Protein AF-A0A7J8D1C5-F1 (afdb_monomer)

Nearest PDB structures (foldseek):
  3a9e-assembly1_B  TM=9.971E-01  e=3.710E-14  Homo sapiens
  1xdk-assembly1_B  TM=9.618E-01  e=6.614E-14  Mus musculus
  4dm6-assembly2_B  TM=9.843E-01  e=9.556E-14  Homo sapiens
  1dkf-assembly1_B  TM=9.220E-01  e=3.007E-14  Homo sapiens
  5m24-assembly1_A  TM=9.909E-01  e=2.123E-12  Homo sapiens

Mean predicted aligned error: 13.6 Å

Solvent-accessible surface area (backbone atoms only — not comparable to full-atom values): 11670 Å² total; per-residue (Å²): 92,70,48,99,88,64,54,70,39,54,74,69,52,41,24,74,71,64,48,42,84,52,36,62,54,54,54,52,51,53,61,65,46,56,89,65,68,71,50,71,68,57,50,50,40,53,50,48,46,70,69,43,50,42,88,50,82,90,57,94,56,34,70,61,34,40,63,60,26,49,60,47,56,50,49,44,44,53,51,44,38,71,78,32,68,94,48,66,65,49,44,63,57,54,58,52,48,53,58,56,48,52,58,51,49,53,56,45,47,58,43,51,62,55,42,54,75,68,48,94,67,77,71,58,68,69,63,43,57,74,57,53,71,79,71,80,79,81,87,86,82,80,85,91,81,89,83,86,87,89,83,90,82,92,82,86,84,88,83,86,82,87,88,90,85,87,90,86,92,82,89,82,88,84,90,83,86,84,135

Sequence (179 aa):
MTFSDGLTLNRTQMHNAGFGPLTDLVFAFANQLLPLEMDDAETGLLSAICLICGDRQDLEQPDRVDMLQEPLLEALKVYVRKRRPSRPHMFPKMLMKITDLRSISAKGAERVITLKMEIPGSMPPLIQEMLENSEGLDTLSGQPGGGGRDGNGLAPPPRSCSPSLSPSSNRSSPATHSP

pLDDT: mean 80.78, std 23.73, range [31.5, 98.56]

InterPro domains:
  IPR000536 Nuclear hormone receptor, ligand-binding domain [PF00104] (10-116)
  IPR000536 Nuclear hormone receptor, ligand-binding domain [PS51843] (1-134)
  IPR003078 Retinoic acid receptor [PR01292] (28-40)
  IPR003078 Retinoic acid receptor [PR01292] (58-79)
  IPR003078 Retinoic acid receptor [PR01292] (102-117)
  IPR003078 Retinoic acid receptor [PR01292] (125-138)
  IPR035500 Nuclear hormone receptor-like domain superfamily [G3DSA:1.10.565.10] (1-138)
  IPR035500 Nuclear hormone receptor-like domain superfamily [SSF48508] (1-132)

Foldseek 3Di:
DADPVRDDDDLVRCCVVQCPPLSVLVVVLVVLCVVLVDDPLLVVLLVVLLVLALPDPPDPCSVVSVVVNVVSLVVNLVVCCVVCVVCSVSSVSSNVSSVSVVVSVVVVLVSVVVSCVVDDDGDDPVVCVVRVVVPPDDPPPDDDDDDDDDDDDDDDDDDDDDDDDDDDDDDDDDDDDDD

Radius of gyration: 28.97 Å; Cα contacts (8 Å, |Δi|>4): 82; chains: 1; bounding box: 57×66×80 Å

Structure (mmCIF, N/CA/C/O backbone):
data_AF-A0A7J8D1C5-F1
#
_entry.id   AF-A0A7J8D1C5-F1
#
loop_
_atom_site.group_PDB
_atom_site.id
_atom_site.type_symbol
_atom_site.label_atom_id
_atom_site.label_alt_id
_atom_site.label_comp_id
_atom_site.label_asym_id
_atom_site.label_entity_id
_atom_site.label_seq_id
_atom_site.pdbx_PDB_ins_code
_atom_site.Cartn_x
_atom_site.Cartn_y
_atom_site.Cartn_z
_atom_site.occupancy
_atom_site.B_iso_or_equiv
_atom_site.auth_seq_id
_atom_site.auth_comp_id
_atom_site.auth_asym_id
_atom_site.auth_atom_id
_atom_site.pdbx_PDB_model_num
ATOM 1 N N . MET A 1 1 ? 2.254 -12.597 -9.212 1.00 92.44 1 MET A N 1
ATOM 2 C CA . MET A 1 1 ? 1.221 -11.550 -9.103 1.00 92.44 1 MET A CA 1
ATOM 3 C C . MET A 1 1 ? 0.295 -11.719 -10.286 1.00 92.44 1 MET A C 1
ATOM 5 O O . MET A 1 1 ? 0.804 -11.961 -11.374 1.00 92.44 1 MET A O 1
ATOM 9 N N . THR A 1 2 ? -1.013 -11.677 -10.065 1.00 95.69 2 THR A N 1
ATOM 10 C CA . THR A 1 2 ? -2.018 -11.900 -11.113 1.00 95.69 2 THR A CA 1
ATOM 11 C C . THR A 1 2 ? -2.760 -10.593 -11.359 1.00 95.69 2 THR A C 1
ATOM 13 O O . THR A 1 2 ? -3.191 -9.957 -10.399 1.00 95.69 2 THR A O 1
ATOM 16 N N . PHE A 1 3 ? -2.842 -10.175 -12.619 1.00 95.75 3 PHE A N 1
ATOM 17 C CA . PHE A 1 3 ? -3.513 -8.953 -13.059 1.00 95.75 3 PHE A CA 1
ATOM 18 C C . PHE A 1 3 ? -4.988 -9.218 -13.384 1.00 95.75 3 PHE A C 1
ATOM 20 O O . PHE A 1 3 ? -5.429 -10.366 -13.446 1.00 95.75 3 PHE A O 1
ATOM 27 N N . SER A 1 4 ? -5.760 -8.147 -13.579 1.00 94.44 4 SER A N 1
ATOM 28 C CA . SER A 1 4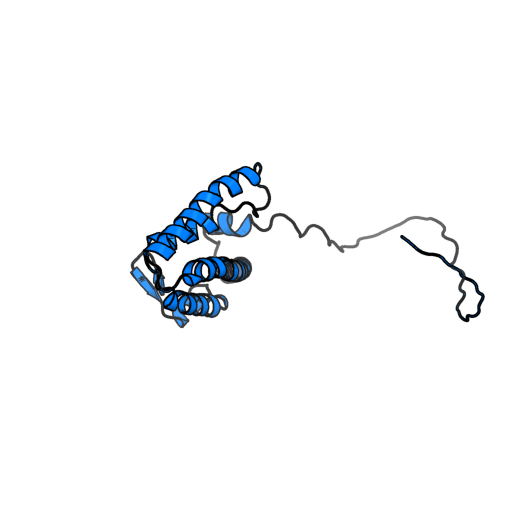 ? -7.215 -8.206 -13.784 1.00 94.44 4 SER A CA 1
ATOM 29 C C . SER A 1 4 ? -7.647 -8.981 -15.035 1.00 94.44 4 SER A C 1
ATOM 31 O O . SER A 1 4 ? -8.776 -9.452 -15.099 1.00 94.44 4 SER A O 1
ATOM 33 N N . ASP A 1 5 ? -6.762 -9.125 -16.020 1.00 95.31 5 ASP A N 1
ATOM 34 C CA . ASP A 1 5 ? -6.959 -9.915 -17.241 1.00 95.31 5 ASP A CA 1
ATOM 35 C C . ASP A 1 5 ? -6.601 -11.406 -17.066 1.00 95.31 5 ASP A C 1
ATOM 37 O O . ASP A 1 5 ? -6.709 -12.193 -18.005 1.00 95.31 5 ASP A O 1
ATOM 41 N N . GLY A 1 6 ? -6.168 -11.808 -15.867 1.00 96.44 6 GLY A N 1
ATOM 42 C CA . GLY A 1 6 ? -5.711 -13.159 -15.554 1.00 96.44 6 GLY A CA 1
ATOM 43 C C . GLY A 1 6 ? -4.228 -13.405 -15.845 1.00 96.44 6 GLY A C 1
ATOM 44 O O . GLY A 1 6 ? -3.716 -14.477 -15.500 1.00 96.44 6 GLY A O 1
ATOM 45 N N . LEU A 1 7 ? -3.499 -12.435 -16.414 1.00 96.88 7 LEU A N 1
ATOM 46 C CA . LEU A 1 7 ? -2.063 -12.564 -16.647 1.00 96.88 7 LEU A CA 1
ATOM 47 C C . LEU A 1 7 ? -1.338 -12.730 -15.311 1.00 96.88 7 LEU A C 1
ATOM 49 O O . LEU A 1 7 ? -1.450 -11.897 -14.414 1.00 96.88 7 LEU A O 1
ATOM 53 N N . THR A 1 8 ? -0.564 -13.805 -15.171 1.00 97.31 8 THR A N 1
ATOM 54 C CA . THR A 1 8 ? 0.228 -14.057 -13.965 1.00 97.31 8 THR A CA 1
ATOM 55 C C . THR A 1 8 ? 1.707 -13.921 -14.268 1.00 97.31 8 THR A C 1
ATOM 57 O O . THR A 1 8 ? 2.258 -14.675 -15.066 1.00 97.31 8 THR A O 1
ATOM 60 N N . LEU A 1 9 ? 2.354 -12.979 -13.585 1.00 97.00 9 LEU A N 1
ATOM 61 C CA . LEU A 1 9 ? 3.785 -12.734 -13.692 1.00 97.00 9 LEU A CA 1
ATOM 62 C C . LEU A 1 9 ? 4.507 -13.207 -12.426 1.00 97.00 9 LEU A C 1
ATOM 64 O O . LEU A 1 9 ? 4.095 -12.919 -11.292 1.00 97.00 9 LEU A O 1
ATOM 68 N N . ASN A 1 10 ? 5.608 -13.929 -12.616 1.00 96.50 10 ASN A N 1
ATOM 69 C CA . ASN A 1 10 ? 6.561 -14.230 -11.553 1.00 96.50 10 ASN A CA 1
ATOM 70 C C . ASN A 1 10 ? 7.392 -12.979 -11.191 1.00 96.50 10 ASN A C 1
ATOM 72 O O . ASN A 1 10 ? 7.259 -11.925 -11.812 1.00 96.50 10 ASN A O 1
ATOM 76 N N . ARG A 1 11 ? 8.253 -13.079 -10.170 1.00 95.94 11 ARG A N 1
ATOM 77 C CA . ARG A 1 11 ? 9.061 -11.939 -9.698 1.00 95.94 11 ARG A CA 1
ATOM 78 C C . ARG A 1 11 ? 9.923 -11.326 -10.811 1.00 95.94 11 ARG A C 1
ATOM 80 O O . ARG A 1 11 ? 9.923 -10.113 -10.976 1.00 95.94 11 ARG A O 1
ATOM 87 N N . THR A 1 12 ? 10.621 -12.148 -11.592 1.00 97.12 12 THR A N 1
ATOM 88 C CA . THR A 1 12 ? 11.490 -11.680 -12.684 1.00 97.12 12 THR A CA 1
ATOM 89 C C . THR A 1 12 ? 10.689 -11.004 -13.796 1.00 97.12 12 THR A C 1
ATOM 91 O O . THR A 1 12 ? 11.088 -9.961 -14.305 1.00 97.12 12 THR A O 1
ATOM 94 N N . GLN A 1 13 ? 9.532 -11.563 -14.149 1.00 97.06 13 GLN A N 1
ATOM 95 C CA . GLN A 1 13 ? 8.638 -10.979 -15.146 1.00 97.06 13 GLN A CA 1
ATOM 96 C C . GLN A 1 13 ? 8.072 -9.635 -14.677 1.00 97.06 13 GLN A C 1
ATOM 98 O O . GLN A 1 13 ? 8.055 -8.697 -15.461 1.00 97.06 13 GLN A O 1
ATOM 103 N N . MET A 1 14 ? 7.682 -9.515 -13.403 1.00 96.75 14 MET A N 1
ATOM 104 C CA . MET A 1 14 ? 7.249 -8.241 -12.815 1.00 96.75 14 MET A CA 1
ATOM 105 C C . MET A 1 14 ? 8.340 -7.171 -12.916 1.00 96.75 14 MET A C 1
ATOM 107 O O . MET A 1 14 ? 8.065 -6.062 -13.369 1.00 96.75 14 MET A O 1
ATOM 111 N N . HIS A 1 15 ? 9.581 -7.521 -12.564 1.00 95.56 15 HIS A N 1
ATOM 112 C CA . HIS A 1 15 ? 10.728 -6.619 -12.676 1.00 95.56 15 HIS A CA 1
ATOM 113 C C . HIS A 1 15 ? 10.902 -6.094 -14.104 1.00 95.56 15 HIS A C 1
ATOM 115 O O . HIS A 1 15 ? 10.980 -4.884 -14.317 1.00 95.56 15 HIS A O 1
ATOM 121 N N . ASN A 1 16 ? 10.891 -7.000 -15.081 1.00 94.00 16 ASN A N 1
ATOM 122 C CA . ASN A 1 16 ? 11.094 -6.665 -16.489 1.00 94.00 16 ASN A CA 1
ATOM 123 C C . ASN A 1 16 ? 9.876 -5.982 -17.134 1.00 94.00 16 ASN A C 1
ATOM 125 O O . ASN A 1 16 ? 10.025 -5.330 -18.160 1.00 94.00 16 ASN A O 1
ATOM 129 N N . ALA A 1 17 ? 8.690 -6.085 -16.529 1.00 92.12 17 ALA A N 1
ATOM 130 C CA . ALA A 1 17 ? 7.466 -5.412 -16.968 1.00 92.12 17 ALA A CA 1
ATOM 131 C C . ALA A 1 17 ? 7.388 -3.933 -16.534 1.00 92.12 17 ALA A C 1
ATOM 133 O O . ALA A 1 17 ? 6.325 -3.324 -16.597 1.00 92.12 17 ALA A O 1
ATOM 134 N N . GLY A 1 18 ? 8.497 -3.354 -16.067 1.00 91.81 18 GLY A N 1
ATOM 135 C CA . GLY A 1 18 ? 8.599 -1.934 -15.735 1.00 91.81 18 GLY A CA 1
ATOM 136 C C . GLY A 1 18 ? 8.601 -1.625 -14.239 1.00 91.81 18 GLY A C 1
ATOM 137 O O . GLY A 1 18 ? 9.002 -0.523 -13.873 1.00 91.81 18 GLY A O 1
ATOM 138 N N . PHE A 1 19 ? 8.275 -2.579 -13.356 1.00 94.00 19 PHE A N 1
ATOM 139 C CA . PHE A 1 19 ? 8.378 -2.353 -11.904 1.00 94.00 19 PHE A CA 1
ATOM 140 C C . PHE A 1 19 ? 9.834 -2.180 -11.453 1.00 94.00 19 PHE A C 1
ATOM 142 O O . PHE A 1 19 ? 10.093 -1.424 -10.518 1.00 94.00 19 PHE A O 1
ATOM 149 N N . GLY A 1 20 ? 10.791 -2.852 -12.106 1.00 94.75 20 GLY A N 1
ATOM 150 C CA . GLY A 1 20 ? 12.215 -2.708 -11.805 1.00 94.75 20 GLY A CA 1
ATOM 151 C C . GLY A 1 20 ? 12.512 -2.891 -10.304 1.00 94.75 20 GLY A C 1
ATOM 152 O O . GLY A 1 20 ? 11.977 -3.829 -9.695 1.00 94.75 20 GLY A O 1
ATOM 153 N N . PRO A 1 21 ? 13.274 -1.980 -9.668 1.00 93.62 21 PRO A N 1
ATOM 154 C CA . PRO A 1 21 ? 13.587 -2.034 -8.234 1.00 93.62 21 PRO A CA 1
ATOM 155 C C . PRO A 1 21 ? 12.366 -2.053 -7.296 1.00 93.62 21 PRO A C 1
ATOM 157 O O . PRO A 1 21 ? 12.459 -2.540 -6.169 1.00 93.62 21 PRO A O 1
ATOM 160 N N . LEU A 1 22 ? 11.202 -1.564 -7.746 1.00 95.94 22 LEU A N 1
ATOM 161 C CA . LEU A 1 22 ? 9.965 -1.561 -6.954 1.00 95.94 22 LEU A CA 1
ATOM 162 C C . LEU A 1 22 ? 9.428 -2.980 -6.709 1.00 95.94 22 LEU A C 1
ATOM 164 O O . LEU A 1 22 ? 8.688 -3.212 -5.753 1.00 95.94 22 LEU A O 1
ATOM 168 N N . THR A 1 23 ? 9.824 -3.941 -7.546 1.00 97.12 23 THR A N 1
ATOM 169 C CA . THR A 1 23 ? 9.372 -5.336 -7.478 1.00 97.12 23 THR A CA 1
ATOM 170 C C . THR A 1 23 ? 9.577 -5.927 -6.091 1.00 97.12 23 THR A C 1
ATOM 172 O O . THR A 1 23 ? 8.650 -6.492 -5.513 1.00 97.12 23 THR A O 1
ATOM 175 N N . ASP A 1 24 ? 10.769 -5.771 -5.517 1.00 95.81 24 ASP A N 1
ATOM 176 C CA . ASP A 1 24 ? 11.074 -6.399 -4.235 1.00 95.81 24 ASP A CA 1
ATOM 177 C C . ASP A 1 24 ? 10.245 -5.810 -3.095 1.00 95.81 24 ASP A C 1
ATOM 179 O O . ASP A 1 24 ? 9.787 -6.555 -2.228 1.00 95.81 24 ASP A O 1
ATOM 183 N N . LEU A 1 25 ? 9.976 -4.505 -3.149 1.00 96.88 25 LEU A N 1
ATOM 184 C CA . LEU A 1 25 ? 9.143 -3.802 -2.179 1.00 96.88 25 LEU A CA 1
ATOM 185 C C . LEU A 1 25 ? 7.684 -4.256 -2.252 1.00 96.88 25 LEU A C 1
ATOM 187 O O . LEU A 1 25 ? 7.092 -4.566 -1.220 1.00 96.88 25 LEU A O 1
ATOM 191 N N . VAL A 1 26 ? 7.122 -4.367 -3.459 1.00 96.56 26 VAL A N 1
ATOM 192 C CA . VAL A 1 26 ? 5.737 -4.825 -3.662 1.00 96.56 26 VAL A CA 1
ATOM 193 C C . VAL A 1 26 ? 5.567 -6.271 -3.198 1.00 96.56 26 VAL A C 1
ATOM 195 O O . VAL A 1 26 ? 4.615 -6.583 -2.485 1.00 96.56 26 VAL A O 1
ATOM 198 N N . PHE A 1 27 ? 6.508 -7.161 -3.529 1.00 96.88 27 PHE A N 1
ATOM 199 C CA . PHE A 1 27 ? 6.457 -8.545 -3.050 1.00 96.88 27 PHE A CA 1
ATOM 200 C C . PHE A 1 27 ? 6.678 -8.648 -1.534 1.00 96.88 27 PHE A C 1
ATOM 202 O O . PHE A 1 27 ? 6.048 -9.481 -0.882 1.00 96.88 27 PHE A O 1
ATOM 209 N N . ALA A 1 28 ? 7.559 -7.831 -0.950 1.00 96.88 28 ALA A N 1
ATOM 210 C CA . ALA A 1 28 ? 7.740 -7.785 0.499 1.00 96.88 28 ALA A CA 1
ATOM 211 C C . ALA A 1 28 ? 6.451 -7.332 1.197 1.00 96.88 28 ALA A C 1
ATOM 213 O O . ALA A 1 28 ? 6.019 -7.973 2.153 1.00 96.88 28 ALA A O 1
ATOM 214 N N . PHE A 1 29 ? 5.796 -6.293 0.680 1.00 97.31 29 PHE A N 1
ATOM 215 C CA . PHE A 1 29 ? 4.512 -5.820 1.186 1.00 97.31 29 PHE A CA 1
ATOM 216 C C . PHE A 1 29 ? 3.416 -6.879 1.060 1.00 97.31 29 PHE A C 1
ATOM 218 O O . PHE A 1 29 ? 2.727 -7.157 2.038 1.00 97.31 29 PHE A O 1
ATOM 225 N N . ALA A 1 30 ? 3.318 -7.557 -0.088 1.00 96.31 30 ALA A N 1
ATOM 226 C CA . ALA A 1 30 ? 2.376 -8.658 -0.277 1.00 96.31 30 ALA A CA 1
ATOM 227 C C . ALA A 1 30 ? 2.562 -9.759 0.785 1.00 96.31 30 ALA A C 1
ATOM 229 O O . ALA A 1 30 ? 1.589 -10.196 1.395 1.00 96.31 30 ALA A O 1
ATOM 230 N N . ASN A 1 31 ? 3.808 -10.143 1.088 1.00 96.75 31 ASN A N 1
ATOM 231 C CA . ASN A 1 31 ? 4.097 -11.110 2.154 1.00 96.75 31 ASN A CA 1
ATOM 232 C C . ASN A 1 31 ? 3.688 -10.609 3.547 1.00 96.75 31 ASN A C 1
ATOM 234 O O . ASN A 1 31 ? 3.291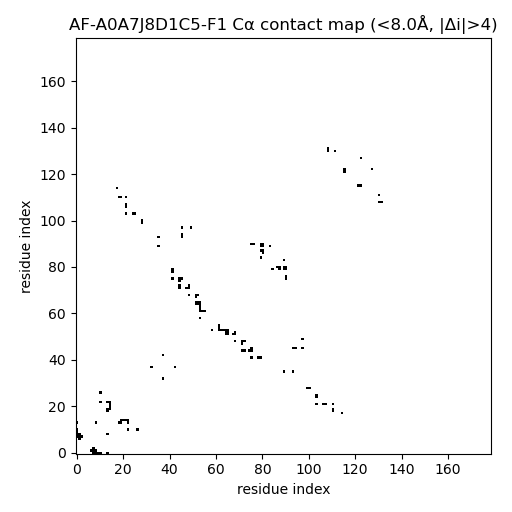 -11.410 4.390 1.00 96.75 31 ASN A O 1
ATOM 238 N N . GLN A 1 32 ? 3.755 -9.301 3.805 1.00 96.81 32 GLN A N 1
ATOM 239 C CA . GLN A 1 32 ? 3.290 -8.717 5.067 1.00 96.81 32 GLN A CA 1
ATOM 240 C C . GLN A 1 32 ? 1.762 -8.673 5.191 1.00 96.81 32 GLN A C 1
ATOM 242 O O . GLN A 1 32 ? 1.257 -8.610 6.315 1.00 96.81 32 GLN A O 1
ATOM 247 N N . LEU A 1 33 ? 1.029 -8.697 4.073 1.00 97.06 33 LEU A N 1
ATOM 248 C CA . LEU A 1 33 ? -0.433 -8.760 4.070 1.00 97.06 33 LEU A CA 1
ATOM 249 C C . LEU A 1 33 ? -0.955 -10.173 4.366 1.00 97.06 33 LEU A C 1
ATOM 251 O O . LEU A 1 33 ? -2.012 -10.297 4.980 1.00 97.06 33 LEU A O 1
ATOM 255 N N . LEU A 1 34 ? -0.215 -11.233 4.012 1.00 96.88 34 LEU A N 1
ATOM 256 C CA . LEU A 1 34 ? -0.666 -12.623 4.206 1.00 96.88 34 LEU A CA 1
ATOM 257 C C . LEU A 1 34 ? -1.109 -12.932 5.652 1.00 96.88 34 LEU A C 1
ATOM 259 O O . LEU A 1 34 ? -2.215 -13.439 5.823 1.00 96.88 34 LEU A O 1
ATOM 263 N N . PRO A 1 35 ? -0.354 -12.570 6.715 1.00 96.50 35 PRO A N 1
ATOM 264 C CA . PRO A 1 35 ? -0.756 -12.851 8.098 1.00 96.50 35 PRO A CA 1
ATOM 265 C C . PRO A 1 35 ? -1.968 -12.041 8.583 1.00 96.50 35 PRO A C 1
ATOM 267 O O . PRO A 1 35 ? -2.456 -12.271 9.699 1.00 96.50 35 PRO A O 1
ATOM 270 N N . LEU A 1 36 ? -2.399 -11.037 7.808 1.00 96.69 36 LEU A N 1
ATOM 271 C CA . LEU A 1 36 ? -3.605 -10.269 8.096 1.00 96.69 36 LEU A CA 1
ATOM 272 C C . LEU A 1 36 ? -4.870 -11.006 7.654 1.00 96.69 36 LEU A C 1
ATOM 274 O O . LEU A 1 36 ? -5.921 -10.746 8.235 1.00 96.69 36 LEU A O 1
ATOM 278 N N . GLU A 1 37 ? -4.762 -11.929 6.689 1.00 96.56 37 GLU A N 1
ATOM 279 C CA . GLU A 1 37 ? -5.876 -12.739 6.170 1.00 96.56 37 GLU A CA 1
ATOM 280 C C . GLU A 1 37 ? -7.101 -11.876 5.819 1.00 96.56 37 GLU A C 1
ATOM 282 O O . GLU A 1 37 ? -8.237 -12.185 6.206 1.00 96.56 37 GLU A O 1
ATOM 287 N N . MET A 1 38 ? -6.847 -10.733 5.172 1.00 97.50 38 MET A N 1
ATOM 288 C CA . MET A 1 38 ? -7.875 -9.747 4.843 1.00 97.50 38 MET A CA 1
ATOM 289 C C . MET A 1 38 ? -8.926 -10.343 3.906 1.00 97.50 38 MET A C 1
ATOM 291 O O . MET A 1 38 ? -8.584 -11.105 3.006 1.00 97.50 38 MET A O 1
ATOM 295 N N . ASP A 1 39 ? -10.197 -10.011 4.138 1.00 97.62 39 ASP A N 1
ATOM 296 C CA . ASP A 1 39 ? -11.256 -10.275 3.156 1.00 97.62 39 ASP A CA 1
ATOM 297 C C . ASP A 1 39 ? -11.490 -9.045 2.267 1.00 97.62 39 ASP A C 1
ATOM 299 O O . ASP A 1 39 ? -10.857 -7.994 2.431 1.00 97.62 39 ASP A O 1
ATOM 303 N N . ASP A 1 40 ? -12.414 -9.179 1.319 1.00 98.12 40 ASP A N 1
ATOM 304 C CA . ASP A 1 40 ? -12.754 -8.115 0.375 1.00 98.12 40 ASP A CA 1
ATOM 305 C C . ASP A 1 40 ? -13.326 -6.878 1.082 1.00 98.12 40 ASP A C 1
ATOM 307 O O . ASP A 1 40 ? -13.048 -5.752 0.674 1.00 98.12 40 ASP A O 1
ATOM 311 N N . ALA A 1 41 ? -14.072 -7.064 2.178 1.00 98.19 41 ALA A N 1
ATOM 312 C CA . ALA A 1 41 ? -14.646 -5.963 2.950 1.00 98.19 41 ALA A CA 1
ATOM 313 C C . ALA A 1 41 ? -13.560 -5.143 3.664 1.00 98.19 41 ALA A C 1
ATOM 315 O O . ALA A 1 41 ? -13.552 -3.915 3.585 1.00 98.19 41 ALA A O 1
ATOM 316 N N . GLU A 1 42 ? -12.610 -5.808 4.325 1.00 98.25 42 GLU A N 1
ATOM 317 C CA . GLU A 1 42 ? -11.467 -5.163 4.979 1.00 98.25 42 GLU A CA 1
ATOM 318 C C . GLU A 1 42 ? -10.564 -4.467 3.961 1.00 98.25 42 GLU A C 1
ATOM 320 O O . GLU A 1 42 ? -10.113 -3.348 4.201 1.00 98.25 42 GLU A O 1
ATOM 325 N N . THR A 1 43 ? -10.334 -5.101 2.810 1.00 98.00 43 THR A N 1
ATOM 326 C CA . THR A 1 43 ? -9.535 -4.529 1.719 1.00 98.00 43 THR A CA 1
ATOM 327 C C . THR A 1 43 ? -10.217 -3.305 1.115 1.00 98.00 43 THR A C 1
ATOM 329 O O . THR A 1 43 ? -9.568 -2.277 0.911 1.00 98.00 43 THR A O 1
ATOM 332 N N . GLY A 1 44 ? -11.530 -3.372 0.885 1.00 98.44 44 GLY A N 1
ATOM 333 C CA . GLY A 1 44 ? -12.326 -2.256 0.381 1.00 98.44 44 GLY A CA 1
ATOM 334 C C . GLY A 1 44 ? -12.352 -1.076 1.350 1.00 98.44 44 GLY A C 1
ATOM 335 O O . GLY A 1 44 ? -12.105 0.055 0.938 1.00 98.44 44 GLY A O 1
ATOM 336 N N . LEU A 1 45 ? -12.562 -1.330 2.645 1.00 98.31 45 LEU A N 1
ATOM 337 C CA . LEU A 1 45 ? -12.530 -0.289 3.677 1.00 98.31 45 LEU A CA 1
ATOM 338 C C . LEU A 1 45 ? -11.147 0.355 3.798 1.00 98.31 45 LEU A C 1
ATOM 340 O O . LEU A 1 45 ? -11.056 1.578 3.845 1.00 98.31 45 LEU A O 1
ATOM 344 N N . LEU A 1 46 ? -10.069 -0.438 3.800 1.00 97.94 46 LEU A N 1
ATOM 345 C CA . LEU A 1 46 ? -8.707 0.100 3.854 1.00 97.94 46 LEU A CA 1
ATOM 346 C C . LEU A 1 46 ? -8.398 0.956 2.616 1.00 97.94 46 LEU A C 1
ATOM 348 O O . LEU A 1 46 ? -7.823 2.034 2.745 1.00 97.94 46 LEU A O 1
ATOM 352 N N . SER A 1 47 ? -8.848 0.521 1.437 1.00 98.06 47 SER A N 1
ATOM 353 C CA . SER A 1 47 ? -8.716 1.281 0.188 1.00 98.06 47 SER A CA 1
ATOM 354 C C . SER A 1 47 ? -9.502 2.596 0.235 1.00 98.06 47 SER A C 1
ATOM 356 O O . SER A 1 47 ? -8.981 3.634 -0.167 1.00 98.06 47 SER A O 1
ATOM 358 N N . ALA A 1 48 ? -10.725 2.580 0.776 1.00 98.25 48 ALA A N 1
ATOM 359 C CA . ALA A 1 48 ? -11.541 3.778 0.954 1.00 98.25 48 ALA A CA 1
ATOM 360 C C . ALA A 1 48 ? -10.897 4.768 1.939 1.00 98.25 48 ALA A C 1
ATOM 362 O O . ALA A 1 48 ? -10.871 5.962 1.664 1.00 98.25 48 ALA A O 1
ATOM 363 N N . ILE A 1 49 ? -10.307 4.281 3.035 1.00 97.69 49 ILE A N 1
ATOM 364 C CA . ILE A 1 49 ? -9.547 5.111 3.984 1.00 97.69 49 ILE A CA 1
ATOM 365 C C . ILE A 1 49 ? -8.319 5.741 3.304 1.00 97.69 49 ILE A C 1
ATOM 367 O O . ILE A 1 49 ? -8.016 6.906 3.537 1.00 97.69 49 ILE A O 1
ATOM 371 N N . CYS A 1 50 ? -7.611 5.012 2.433 1.00 96.25 50 CYS A N 1
ATOM 372 C CA . CYS A 1 50 ? -6.492 5.580 1.669 1.00 96.25 50 CYS A CA 1
ATOM 373 C C . CYS A 1 50 ? -6.927 6.663 0.666 1.00 96.25 50 CYS A C 1
ATOM 375 O O . CYS A 1 50 ? -6.154 7.587 0.393 1.00 96.25 50 CYS A O 1
ATOM 377 N N . LEU A 1 51 ? -8.127 6.524 0.096 1.00 96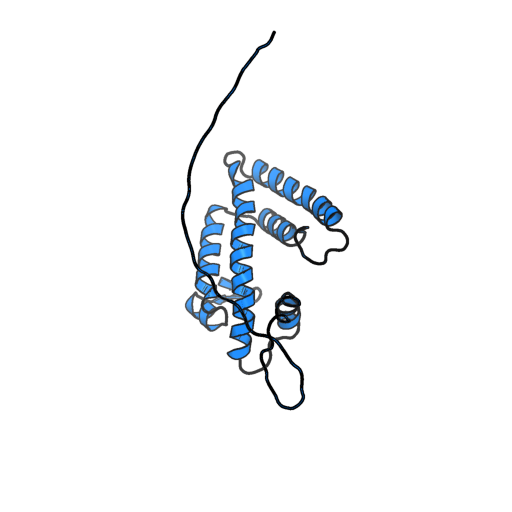.19 51 LEU A N 1
ATOM 378 C CA . LEU A 1 51 ? -8.694 7.465 -0.867 1.00 96.19 51 LEU A CA 1
ATOM 379 C C . LEU A 1 51 ? -9.204 8.740 -0.182 1.00 96.19 51 LEU A C 1
ATOM 381 O O . LEU A 1 51 ? -8.879 9.842 -0.614 1.00 96.19 51 LEU A O 1
ATOM 385 N N . ILE A 1 52 ? -9.985 8.589 0.887 1.00 97.06 52 ILE A N 1
ATOM 386 C CA . ILE A 1 52 ? -10.587 9.690 1.643 1.00 97.06 52 ILE A CA 1
ATOM 387 C C . ILE A 1 52 ? -9.607 10.103 2.735 1.00 97.06 52 ILE A C 1
ATOM 389 O O . ILE A 1 52 ? -9.688 9.580 3.833 1.00 97.06 52 ILE A O 1
ATOM 393 N N . CYS A 1 53 ? -8.659 10.995 2.452 1.00 93.00 53 CYS A N 1
ATOM 394 C CA . CYS A 1 53 ? -7.614 11.401 3.399 1.00 93.00 53 CYS A CA 1
ATOM 395 C C . CYS A 1 53 ? -7.482 12.928 3.443 1.00 93.00 53 CYS A C 1
ATOM 397 O O . CYS A 1 53 ? -7.189 13.525 2.410 1.00 93.00 53 CYS A O 1
ATOM 399 N N . GLY A 1 54 ? -7.695 13.546 4.614 1.00 91.31 54 GLY A N 1
ATOM 400 C CA . GLY A 1 54 ? -7.598 15.001 4.797 1.00 91.31 54 GLY A CA 1
ATOM 401 C C . GLY A 1 54 ? -6.175 15.559 4.726 1.00 91.31 54 GLY A C 1
ATOM 402 O O . GLY A 1 54 ? -6.002 16.752 4.514 1.00 91.31 54 GLY A O 1
ATOM 403 N N . ASP A 1 55 ? -5.152 14.700 4.789 1.00 90.38 55 ASP A N 1
ATOM 404 C CA . ASP A 1 55 ? -3.736 15.095 4.689 1.00 90.38 55 ASP A CA 1
ATOM 405 C C . ASP A 1 55 ? -3.296 15.451 3.249 1.00 90.38 55 ASP A C 1
ATOM 407 O O . ASP A 1 55 ? -2.109 15.672 2.991 1.00 90.38 55 ASP A O 1
ATOM 411 N N . ARG A 1 56 ? -4.209 15.430 2.267 1.00 91.75 56 ARG A N 1
ATOM 412 C CA . ARG A 1 56 ? -3.881 15.762 0.874 1.00 91.75 56 ARG A CA 1
ATOM 413 C C . ARG A 1 56 ? -3.708 17.271 0.719 1.00 91.75 56 ARG A C 1
ATOM 415 O O . ARG A 1 56 ? -4.501 18.056 1.232 1.00 91.75 56 ARG A O 1
ATOM 422 N N . GLN A 1 57 ? -2.673 17.659 -0.021 1.00 89.00 57 GLN A N 1
ATOM 423 C CA . GLN A 1 57 ? -2.467 19.051 -0.410 1.00 89.00 57 GLN A CA 1
ATOM 424 C C . GLN A 1 57 ? -3.620 19.521 -1.308 1.00 89.00 57 GLN A C 1
ATOM 426 O O . GLN A 1 57 ? -4.285 18.707 -1.951 1.00 89.00 57 GLN A O 1
ATOM 431 N N . ASP A 1 58 ? -3.865 20.829 -1.306 1.00 92.75 58 ASP A N 1
ATOM 432 C CA . ASP A 1 58 ? -4.845 21.502 -2.170 1.00 92.75 58 ASP A CA 1
ATOM 433 C C . ASP A 1 58 ? -6.315 21.090 -1.970 1.00 92.75 58 ASP A C 1
ATOM 435 O O . ASP A 1 58 ? -7.178 21.391 -2.797 1.00 92.75 58 ASP A O 1
ATOM 439 N N . LEU A 1 59 ? -6.645 20.450 -0.843 1.00 95.44 59 LEU A N 1
ATOM 440 C CA . LEU A 1 59 ? -8.037 20.245 -0.455 1.00 95.44 59 LEU A CA 1
ATOM 441 C C . LEU A 1 59 ? -8.691 21.577 -0.074 1.00 95.44 59 LEU A C 1
ATOM 443 O O . LEU A 1 59 ? -8.248 22.262 0.843 1.00 95.44 59 LEU A O 1
ATOM 447 N N . GLU A 1 60 ? -9.818 21.898 -0.712 1.00 97.12 60 GLU A N 1
ATOM 448 C CA . GLU A 1 60 ? -10.624 23.072 -0.345 1.00 97.12 60 GLU A CA 1
ATOM 449 C C . GLU A 1 60 ? -11.238 22.944 1.059 1.00 97.12 60 GLU A C 1
ATOM 451 O O . GLU A 1 60 ? -11.447 23.938 1.752 1.00 97.12 60 GLU A O 1
ATOM 456 N N . GLN A 1 61 ? -11.600 21.719 1.456 1.00 96.88 61 GLN A N 1
ATOM 457 C CA . GLN A 1 61 ? -12.374 21.430 2.669 1.00 96.88 61 GLN A CA 1
ATOM 458 C C . GLN A 1 61 ? -11.809 20.195 3.404 1.00 96.88 61 GLN A C 1
ATOM 460 O O . GLN A 1 61 ? -12.509 19.182 3.501 1.00 96.88 61 GLN A O 1
ATOM 465 N N . PRO A 1 62 ? -10.560 20.246 3.914 1.00 95.75 62 PRO A N 1
ATOM 466 C CA . PRO A 1 62 ? -9.896 19.103 4.554 1.00 95.75 62 PRO A CA 1
ATOM 467 C C . PRO A 1 62 ? -10.690 18.552 5.747 1.00 95.75 62 PRO A C 1
ATOM 469 O O . PRO A 1 62 ? -10.921 17.347 5.814 1.00 95.75 62 PRO A O 1
ATOM 472 N N . ASP A 1 63 ? -11.251 19.427 6.589 1.00 96.94 63 ASP A N 1
ATOM 473 C CA . ASP A 1 63 ? -12.063 19.021 7.746 1.00 96.94 63 ASP A CA 1
ATOM 474 C C . ASP A 1 63 ? -13.267 18.152 7.343 1.00 96.94 63 ASP A C 1
ATOM 476 O O . ASP A 1 63 ? -13.615 17.184 8.017 1.00 96.94 63 ASP A O 1
ATOM 480 N N . ARG A 1 64 ? -13.913 18.458 6.207 1.00 97.38 64 ARG A N 1
ATOM 481 C CA . ARG A 1 64 ? -15.044 17.650 5.721 1.00 97.38 64 ARG A CA 1
ATOM 482 C C . ARG A 1 64 ? -14.590 16.292 5.204 1.00 97.38 64 ARG A C 1
ATOM 484 O O . ARG A 1 64 ? -15.350 15.334 5.313 1.00 97.38 64 ARG A O 1
ATOM 491 N N . VAL A 1 65 ? -13.390 16.203 4.632 1.00 98.12 65 VAL A N 1
ATOM 492 C CA . VAL A 1 65 ? -12.804 14.929 4.195 1.00 98.12 65 VAL A CA 1
ATOM 493 C C . VAL A 1 65 ? -12.495 14.053 5.407 1.00 98.12 65 VAL A C 1
ATOM 495 O O . VAL A 1 65 ? -12.824 12.869 5.386 1.00 98.12 65 VAL A O 1
ATOM 498 N N . ASP A 1 66 ? -11.967 14.628 6.487 1.00 96.69 66 ASP A N 1
ATOM 499 C CA . ASP A 1 66 ? -11.727 13.892 7.732 1.00 96.69 66 ASP A CA 1
ATOM 500 C C . ASP A 1 66 ? -13.033 13.396 8.358 1.00 96.69 66 ASP A C 1
ATOM 502 O O . ASP A 1 66 ? -13.160 12.205 8.652 1.00 96.69 66 ASP A O 1
ATOM 506 N N . MET A 1 67 ? -14.060 14.250 8.425 1.00 97.81 67 MET A N 1
ATOM 507 C CA . MET A 1 67 ? -15.402 13.843 8.863 1.00 97.81 67 MET A CA 1
ATOM 508 C C . MET A 1 67 ? -15.995 12.711 8.005 1.00 97.81 67 MET A C 1
ATOM 510 O O . MET A 1 67 ? -16.749 11.880 8.509 1.00 97.81 67 MET A O 1
ATOM 514 N N . LEU A 1 68 ? -15.678 12.659 6.705 1.00 98.00 68 LEU A N 1
ATOM 515 C CA . LEU A 1 68 ? -16.090 11.565 5.817 1.00 98.00 68 LEU A CA 1
ATOM 516 C C . LEU A 1 68 ? -15.274 10.283 6.041 1.00 98.00 68 LEU A C 1
ATOM 518 O O . LEU A 1 68 ? -15.799 9.189 5.823 1.00 98.00 68 LEU A O 1
ATOM 522 N N . GLN A 1 69 ? -14.015 10.388 6.474 1.00 98.25 69 GLN A N 1
ATOM 523 C CA . GLN A 1 69 ? -13.155 9.237 6.757 1.00 98.25 69 GLN A CA 1
ATOM 524 C C . GLN A 1 69 ? -13.504 8.563 8.094 1.00 98.25 69 GLN A C 1
ATOM 526 O O . GLN A 1 69 ? -13.455 7.335 8.191 1.00 98.25 69 GLN A O 1
ATOM 531 N N . GLU A 1 70 ? -13.887 9.332 9.117 1.00 97.94 70 GLU A N 1
ATOM 532 C CA . GLU A 1 70 ? -14.259 8.832 10.452 1.00 97.94 70 GLU A CA 1
ATOM 533 C C . GLU A 1 70 ? -15.201 7.608 10.443 1.00 97.94 70 GLU A C 1
ATOM 535 O O . GLU A 1 70 ? -14.862 6.592 11.065 1.00 97.94 70 GLU A O 1
ATOM 540 N N . PRO A 1 71 ? -16.346 7.614 9.727 1.00 98.38 71 PRO A N 1
ATOM 541 C CA . PRO A 1 71 ? -17.227 6.449 9.688 1.00 98.38 71 PRO A CA 1
ATOM 542 C C . PRO A 1 71 ? -16.585 5.226 9.017 1.00 98.38 71 PRO A C 1
ATOM 544 O O . PRO A 1 71 ? -16.929 4.099 9.374 1.00 98.38 71 PRO A O 1
ATOM 547 N N . LEU A 1 72 ? -15.636 5.405 8.088 1.00 98.50 72 LEU A N 1
ATOM 548 C CA . LEU A 1 72 ? -14.901 4.299 7.456 1.00 98.50 72 LEU A CA 1
ATOM 549 C C . LEU A 1 72 ? -13.927 3.644 8.444 1.00 98.50 72 LEU A C 1
ATOM 551 O O . LEU A 1 72 ? -13.853 2.414 8.520 1.00 98.50 72 LEU A O 1
ATOM 555 N N . LEU A 1 73 ? -13.217 4.456 9.236 1.00 98.31 73 LEU A N 1
ATOM 556 C CA . LEU A 1 73 ? -12.346 3.977 10.313 1.00 98.31 73 LEU A CA 1
ATOM 557 C C . LEU A 1 73 ? -13.146 3.195 11.359 1.00 98.31 73 LEU A C 1
ATOM 559 O O . LEU A 1 73 ? -12.737 2.103 11.768 1.00 98.31 73 LEU A O 1
ATOM 563 N N . GLU A 1 74 ? -14.304 3.721 11.765 1.00 98.44 74 GLU A N 1
ATOM 564 C CA . GLU A 1 74 ? -15.174 3.054 12.732 1.00 98.44 74 GLU A CA 1
ATOM 565 C C . GLU A 1 74 ? -15.747 1.749 12.167 1.00 98.44 74 GLU A C 1
ATOM 567 O O . GLU A 1 74 ? -15.716 0.718 12.846 1.00 98.44 74 GLU A O 1
ATOM 572 N N . ALA A 1 75 ? -16.194 1.757 10.907 1.00 98.56 75 ALA A N 1
ATOM 573 C CA . ALA A 1 75 ? -16.687 0.567 10.223 1.00 98.56 75 ALA A CA 1
ATOM 574 C C . ALA A 1 75 ? -15.623 -0.538 10.180 1.00 98.56 75 ALA A C 1
ATOM 576 O O . ALA A 1 75 ? -15.907 -1.675 10.567 1.00 98.56 75 ALA A O 1
ATOM 577 N N . LEU A 1 76 ? -14.382 -0.208 9.801 1.00 98.44 76 LEU A N 1
ATOM 578 C CA . LEU A 1 76 ? -13.275 -1.167 9.793 1.00 98.44 76 LEU A CA 1
ATOM 579 C C . LEU A 1 76 ? -12.990 -1.701 11.203 1.00 98.44 76 LEU A C 1
ATOM 581 O O . LEU A 1 76 ? -12.846 -2.912 11.387 1.00 98.44 76 LEU A O 1
ATOM 585 N N . LYS A 1 77 ? -12.967 -0.831 12.219 1.00 98.31 77 LYS A N 1
ATOM 586 C CA . LYS A 1 77 ? -12.742 -1.226 13.618 1.00 98.31 77 LYS A CA 1
ATOM 587 C C . LYS A 1 77 ? -13.791 -2.224 14.101 1.00 98.31 77 LYS A C 1
ATOM 589 O O . LYS A 1 77 ? -13.440 -3.255 14.681 1.00 98.31 77 LYS A O 1
ATOM 594 N N . VAL A 1 78 ? -15.071 -1.921 13.885 1.00 98.38 78 VAL A N 1
ATOM 595 C CA . VAL A 1 78 ? -16.193 -2.766 14.313 1.00 98.38 78 VAL A CA 1
ATOM 596 C C . VAL A 1 78 ? -16.188 -4.089 13.550 1.00 98.38 78 VAL A C 1
ATOM 598 O O . VAL A 1 78 ? -16.295 -5.147 14.174 1.00 98.38 78 VAL A O 1
ATOM 601 N N . TYR A 1 79 ? -16.007 -4.048 12.228 1.00 98.25 79 TYR 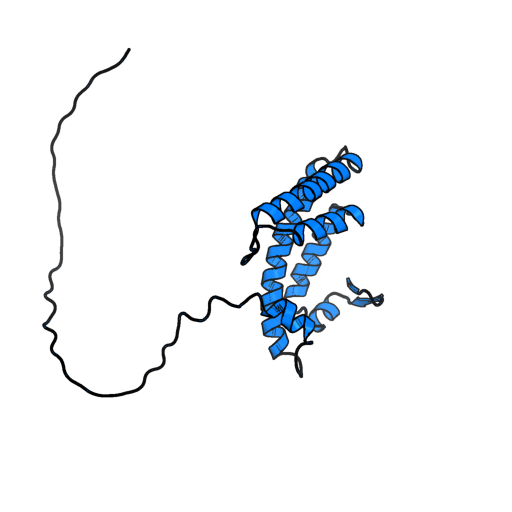A N 1
ATOM 602 C CA . TYR A 1 79 ? -15.989 -5.240 11.381 1.00 98.25 79 TYR A CA 1
ATOM 603 C C . TYR A 1 79 ? -14.872 -6.209 11.787 1.00 98.25 79 TYR A C 1
ATOM 605 O O . TYR A 1 79 ? -15.139 -7.376 12.087 1.00 98.25 79 TYR A O 1
ATOM 613 N N . VAL A 1 80 ? -13.634 -5.713 11.905 1.00 97.81 80 VAL A N 1
ATOM 614 C CA . VAL A 1 80 ? -12.468 -6.527 12.283 1.00 97.81 80 VAL A CA 1
ATOM 615 C C . VAL A 1 80 ? -12.647 -7.137 13.674 1.00 97.81 80 VAL A C 1
ATOM 617 O O . VAL A 1 80 ? -12.361 -8.320 13.865 1.00 97.81 80 VAL A O 1
ATOM 620 N N . ARG A 1 81 ? -13.152 -6.369 14.651 1.00 96.81 81 ARG A N 1
ATOM 621 C CA . ARG A 1 81 ? -13.402 -6.876 16.013 1.00 96.81 81 ARG A CA 1
ATOM 622 C C . ARG A 1 81 ? -14.484 -7.946 16.048 1.00 96.81 81 ARG A C 1
ATOM 624 O O . ARG A 1 81 ? -14.343 -8.911 16.793 1.00 96.81 81 ARG A O 1
ATOM 631 N N . LYS A 1 82 ? -15.536 -7.796 15.242 1.00 97.50 82 LYS A N 1
ATOM 632 C CA . LYS A 1 82 ? -16.610 -8.788 15.137 1.00 97.50 82 LYS A CA 1
ATOM 633 C C . LYS A 1 82 ? -16.121 -10.077 14.477 1.00 97.50 82 LYS A C 1
ATOM 635 O O . LYS A 1 82 ? -16.440 -11.157 14.962 1.00 97.50 82 LYS A O 1
ATOM 640 N N . ARG A 1 83 ? -15.337 -9.974 13.398 1.00 97.06 83 ARG A N 1
ATOM 641 C CA . ARG A 1 83 ? -14.811 -11.131 12.655 1.00 97.06 83 ARG A CA 1
ATOM 642 C C . ARG A 1 83 ? -13.680 -11.844 13.398 1.00 97.06 83 ARG A C 1
ATOM 644 O O . ARG A 1 83 ? -13.558 -13.061 13.298 1.00 97.06 83 ARG A O 1
ATOM 651 N N . ARG A 1 84 ? -12.858 -11.110 14.157 1.00 96.00 84 ARG A N 1
ATOM 652 C CA . ARG A 1 84 ? -11.710 -11.654 14.903 1.00 96.00 84 ARG A CA 1
ATOM 653 C C . ARG A 1 84 ? -11.705 -11.205 16.380 1.00 96.00 84 ARG A C 1
ATOM 655 O O . ARG A 1 84 ? -10.779 -10.496 16.785 1.00 96.00 84 ARG A O 1
ATOM 662 N N . PRO A 1 85 ? -12.666 -11.647 17.223 1.00 96.06 85 PRO A N 1
ATOM 663 C CA . PRO A 1 85 ? -12.759 -11.203 18.622 1.00 96.06 85 PRO A CA 1
ATOM 664 C C . PRO A 1 85 ? -11.510 -11.510 19.460 1.00 96.06 85 PRO A C 1
ATOM 666 O O . PRO A 1 85 ? -11.137 -10.734 20.335 1.00 96.06 85 PRO A O 1
ATOM 669 N N . SER A 1 86 ? -10.819 -12.615 19.162 1.00 97.19 86 SER A N 1
ATOM 670 C CA . SER A 1 86 ? -9.583 -13.032 19.838 1.00 97.19 86 SER A CA 1
ATOM 671 C C . SER A 1 86 ? -8.331 -12.267 19.388 1.00 97.19 86 SER A C 1
ATOM 673 O O . SER A 1 86 ? -7.269 -12.421 19.989 1.00 97.19 86 SER A O 1
ATOM 675 N N . ARG A 1 87 ? -8.417 -11.439 18.336 1.00 95.75 87 ARG A N 1
ATOM 676 C CA . ARG A 1 87 ? -7.280 -10.701 17.759 1.00 95.75 87 ARG A CA 1
ATOM 677 C C . ARG A 1 87 ? -7.588 -9.197 17.642 1.00 95.75 87 ARG A C 1
ATOM 679 O O . ARG A 1 87 ? -7.552 -8.648 16.540 1.00 95.75 87 ARG A O 1
ATOM 686 N N . PRO A 1 88 ? -7.830 -8.482 18.758 1.00 92.62 88 PRO A N 1
ATOM 687 C CA . PRO A 1 88 ? -8.226 -7.067 18.734 1.00 92.62 88 PRO A CA 1
ATOM 688 C C . PRO A 1 88 ? -7.162 -6.133 18.133 1.00 92.62 88 PRO A C 1
ATOM 690 O O . PRO A 1 88 ? -7.490 -5.054 17.646 1.00 92.62 88 PRO A O 1
ATOM 693 N N . HIS A 1 89 ? -5.895 -6.557 18.125 1.00 96.44 89 HIS A N 1
ATOM 694 C CA . HIS A 1 89 ? -4.772 -5.823 17.538 1.00 96.44 89 HIS A CA 1
ATOM 695 C C . HIS A 1 89 ? -4.770 -5.818 15.997 1.00 96.44 89 HIS A C 1
ATOM 697 O O . HIS A 1 89 ? -3.932 -5.154 15.393 1.00 96.44 89 HIS A O 1
ATOM 703 N N . MET A 1 90 ? -5.681 -6.542 15.339 1.00 97.50 90 MET A N 1
ATOM 704 C CA . MET A 1 90 ? -5.728 -6.609 13.874 1.00 97.50 90 MET A CA 1
ATOM 705 C C . MET A 1 90 ? -6.138 -5.285 13.235 1.00 97.50 90 MET A C 1
ATOM 707 O O . MET A 1 90 ? -5.546 -4.911 12.231 1.00 97.50 90 MET A O 1
ATOM 711 N N . PHE A 1 91 ? -7.072 -4.548 13.844 1.00 97.62 91 PHE A N 1
ATOM 712 C CA . PHE A 1 91 ? -7.477 -3.227 13.358 1.00 97.62 91 PHE A CA 1
ATOM 713 C C . PHE A 1 91 ? -6.290 -2.251 13.256 1.00 97.62 91 PHE A C 1
ATOM 715 O O . PHE A 1 91 ? -5.995 -1.801 12.148 1.00 97.62 91 PHE A O 1
ATOM 722 N N . PRO A 1 92 ? -5.544 -1.961 14.344 1.00 97.31 92 PRO A N 1
ATOM 723 C CA . PRO A 1 92 ? -4.401 -1.060 14.235 1.00 97.31 92 PRO A CA 1
ATOM 724 C C . PRO A 1 92 ? -3.306 -1.635 13.327 1.00 97.31 92 PRO A C 1
ATOM 726 O O . PRO A 1 92 ? -2.683 -0.888 12.582 1.00 97.31 92 PRO A O 1
ATOM 729 N N . LYS A 1 93 ? -3.099 -2.960 13.310 1.00 97.44 93 LYS A N 1
ATOM 730 C CA . LYS A 1 93 ? -2.106 -3.592 12.428 1.00 97.44 93 LYS A CA 1
ATOM 731 C C . LYS A 1 93 ? -2.430 -3.408 10.938 1.00 97.44 93 LYS A C 1
ATOM 733 O O . LYS A 1 93 ? -1.504 -3.220 10.153 1.00 97.44 93 LYS A O 1
ATOM 738 N N . MET A 1 94 ? -3.709 -3.444 10.558 1.00 97.69 94 MET A N 1
ATOM 739 C CA . MET A 1 94 ? -4.170 -3.140 9.198 1.00 97.69 94 MET A CA 1
ATOM 740 C C . MET A 1 94 ? -3.962 -1.666 8.857 1.00 97.69 94 MET A C 1
ATOM 742 O O . MET A 1 94 ? -3.398 -1.371 7.810 1.00 97.69 94 MET A O 1
ATOM 746 N N . LEU A 1 95 ? -4.319 -0.748 9.762 1.00 96.94 95 LEU A N 1
ATOM 747 C CA . LEU A 1 95 ? -4.086 0.684 9.548 1.00 96.94 95 LEU A CA 1
ATOM 748 C C . LEU A 1 95 ? -2.604 1.014 9.343 1.00 96.94 95 LEU A C 1
ATOM 750 O O . LEU A 1 95 ? -2.274 1.818 8.480 1.00 96.94 95 LEU A O 1
ATOM 754 N N . MET A 1 96 ? -1.691 0.354 10.062 1.00 96.94 96 MET A N 1
ATOM 755 C CA . MET A 1 96 ? -0.249 0.566 9.872 1.00 96.94 96 MET A CA 1
ATOM 756 C C . MET A 1 96 ? 0.247 0.185 8.472 1.00 96.94 96 MET A C 1
ATOM 758 O O . MET A 1 96 ? 1.239 0.749 8.016 1.00 96.94 96 MET A O 1
ATOM 762 N N . LYS A 1 97 ? -0.452 -0.703 7.749 1.00 97.12 97 LYS A N 1
ATOM 763 C CA . LYS A 1 97 ? -0.099 -1.013 6.354 1.00 97.12 97 LYS A CA 1
ATOM 764 C C . LYS A 1 97 ? -0.287 0.180 5.421 1.00 97.12 97 LYS A C 1
ATOM 766 O O . LYS A 1 97 ? 0.369 0.223 4.387 1.00 97.12 97 LYS A O 1
ATOM 771 N N . ILE A 1 98 ? -1.120 1.159 5.786 1.00 95.81 98 ILE A N 1
ATOM 772 C CA . ILE A 1 98 ? -1.262 2.408 5.028 1.00 95.81 98 ILE A CA 1
ATOM 773 C C . ILE A 1 98 ? 0.070 3.161 5.006 1.00 95.81 98 ILE A C 1
ATOM 775 O O . ILE A 1 98 ? 0.475 3.649 3.956 1.00 95.81 98 ILE A O 1
ATOM 779 N N . THR A 1 99 ? 0.782 3.225 6.133 1.00 93.50 99 THR A N 1
ATOM 780 C CA . THR A 1 99 ? 2.084 3.902 6.212 1.00 93.50 99 THR A CA 1
ATOM 781 C C . THR A 1 99 ? 3.117 3.226 5.316 1.00 93.50 99 THR A C 1
ATOM 783 O O . THR A 1 99 ? 3.785 3.904 4.538 1.00 93.50 99 THR A O 1
ATOM 786 N N . ASP A 1 100 ? 3.195 1.894 5.355 1.00 94.44 100 ASP A N 1
ATOM 787 C CA . ASP A 1 100 ? 4.083 1.137 4.464 1.00 94.44 100 ASP A CA 1
ATOM 788 C C . ASP A 1 100 ? 3.730 1.384 2.989 1.00 94.44 100 ASP A C 1
ATOM 790 O O . ASP A 1 100 ? 4.612 1.589 2.153 1.00 94.44 100 ASP A O 1
ATOM 794 N N . LEU A 1 101 ? 2.431 1.419 2.671 1.00 95.44 101 LEU A N 1
ATOM 795 C CA . LEU A 1 101 ? 1.940 1.671 1.322 1.00 95.44 101 LEU A CA 1
ATOM 796 C C . LEU A 1 101 ? 2.307 3.079 0.832 1.00 95.44 101 LEU A C 1
ATOM 798 O O . LEU A 1 101 ? 2.719 3.210 -0.317 1.00 95.44 101 LEU A O 1
ATOM 802 N N . ARG A 1 102 ? 2.250 4.105 1.696 1.00 94.44 102 ARG A N 1
ATOM 803 C CA . ARG A 1 102 ? 2.717 5.470 1.376 1.00 94.44 102 ARG A CA 1
ATOM 804 C C . ARG A 1 102 ? 4.209 5.495 1.030 1.00 94.44 102 ARG A C 1
ATOM 806 O O . ARG A 1 102 ? 4.619 6.161 0.082 1.00 94.44 102 ARG A O 1
ATOM 813 N N . SER A 1 103 ? 5.035 4.750 1.768 1.00 94.06 103 SER A N 1
ATOM 814 C CA . SER A 1 103 ? 6.470 4.648 1.469 1.00 94.06 103 SER A CA 1
ATOM 815 C C . SER A 1 103 ? 6.737 3.955 0.130 1.00 94.06 103 SER A C 1
ATOM 817 O O . SER A 1 103 ? 7.643 4.349 -0.603 1.00 94.06 103 SER A O 1
ATOM 819 N N . ILE A 1 104 ? 5.946 2.935 -0.213 1.00 96.25 104 ILE A N 1
ATOM 820 C CA . ILE A 1 104 ? 6.045 2.249 -1.507 1.00 96.25 104 ILE A CA 1
ATOM 821 C C . ILE A 1 104 ? 5.556 3.159 -2.637 1.00 96.25 104 ILE A C 1
ATOM 823 O O . ILE A 1 104 ? 6.203 3.208 -3.680 1.00 96.25 104 ILE A O 1
ATOM 827 N N . SER A 1 105 ? 4.463 3.905 -2.443 1.00 93.88 105 SER A N 1
ATOM 828 C CA . SER A 1 105 ? 3.921 4.799 -3.471 1.00 93.88 10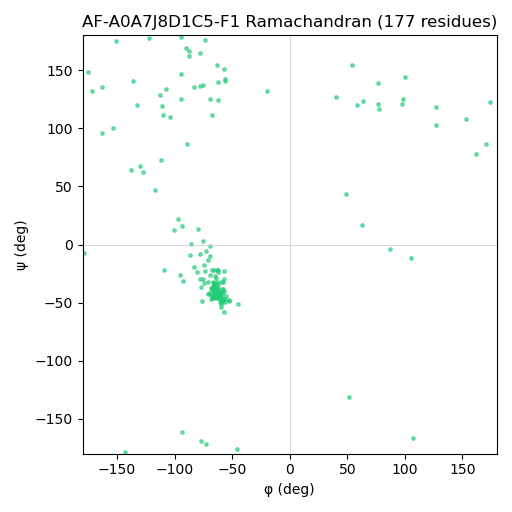5 SER A CA 1
ATOM 829 C C . SER A 1 105 ? 4.871 5.942 -3.818 1.00 93.88 105 SER A C 1
ATOM 831 O O . SER A 1 105 ? 4.982 6.272 -4.992 1.00 93.88 105 SER A O 1
ATOM 833 N N . ALA A 1 106 ? 5.607 6.488 -2.842 1.00 92.50 106 ALA A N 1
ATOM 834 C CA . ALA A 1 106 ? 6.632 7.506 -3.097 1.00 92.50 106 ALA A CA 1
ATOM 835 C C . ALA A 1 106 ? 7.733 6.979 -4.038 1.00 92.50 106 ALA A C 1
ATOM 837 O O . ALA A 1 106 ? 8.018 7.572 -5.072 1.00 92.50 106 ALA A O 1
ATOM 838 N N . LYS A 1 107 ? 8.259 5.780 -3.756 1.00 94.25 107 LYS A N 1
ATOM 839 C CA . LYS A 1 107 ? 9.209 5.097 -4.654 1.00 94.25 107 LYS A CA 1
ATOM 840 C C . LYS A 1 107 ? 8.587 4.724 -6.001 1.00 94.25 107 LYS A C 1
ATOM 842 O O . LYS A 1 107 ? 9.283 4.630 -7.008 1.00 94.25 107 LYS A O 1
ATOM 847 N N . GLY A 1 108 ? 7.278 4.483 -6.019 1.00 93.56 108 GLY A N 1
ATOM 848 C CA . GLY A 1 108 ? 6.502 4.278 -7.236 1.00 93.56 108 GLY A CA 1
ATOM 849 C C . GLY A 1 108 ? 6.508 5.509 -8.139 1.00 93.56 108 GLY A C 1
ATOM 850 O O . GLY A 1 108 ? 6.763 5.360 -9.329 1.00 93.56 108 GLY A O 1
ATOM 851 N N . ALA A 1 109 ? 6.306 6.705 -7.582 1.00 90.44 109 ALA A N 1
ATOM 852 C CA . ALA A 1 109 ? 6.368 7.963 -8.329 1.00 90.44 109 ALA A CA 1
ATOM 853 C C . ALA A 1 109 ? 7.757 8.177 -8.961 1.00 90.44 109 ALA A C 1
ATOM 855 O O . ALA A 1 109 ? 7.860 8.368 -10.172 1.00 90.44 109 ALA A O 1
ATOM 856 N N . GLU A 1 110 ? 8.836 7.981 -8.193 1.00 91.06 110 GLU A N 1
ATOM 857 C CA . GLU A 1 110 ? 10.213 8.013 -8.719 1.00 91.06 110 GLU A CA 1
ATOM 858 C C . GLU A 1 110 ? 10.423 6.988 -9.852 1.00 91.06 110 GLU A C 1
ATOM 860 O O . GLU A 1 110 ? 11.075 7.258 -10.871 1.00 91.06 110 GLU A O 1
ATOM 865 N N . ARG A 1 111 ? 9.841 5.786 -9.712 1.00 92.19 111 ARG A N 1
ATOM 866 C CA . ARG A 1 111 ? 9.941 4.745 -10.739 1.00 92.19 111 ARG A CA 1
ATOM 867 C C . ARG A 1 111 ? 9.242 5.151 -12.033 1.00 92.19 111 ARG A C 1
ATOM 869 O O . ARG A 1 111 ? 9.756 4.822 -13.096 1.00 92.19 111 ARG A O 1
ATOM 876 N N . VAL A 1 112 ? 8.121 5.865 -11.977 1.00 90.3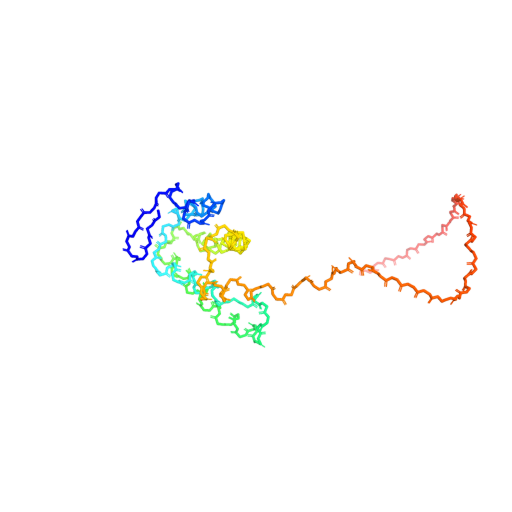8 112 VAL A N 1
ATOM 877 C CA . VAL A 1 112 ? 7.406 6.335 -13.178 1.00 90.38 112 VAL A CA 1
ATOM 878 C C . VAL A 1 112 ? 8.296 7.258 -14.005 1.00 90.38 112 VAL A C 1
ATOM 880 O O . VAL A 1 112 ? 8.393 7.077 -15.219 1.00 90.38 112 VAL A O 1
ATOM 883 N N . ILE A 1 113 ? 9.011 8.178 -13.353 1.00 87.31 113 ILE A N 1
ATOM 884 C CA . ILE A 1 113 ? 9.932 9.116 -14.011 1.00 87.31 113 ILE A CA 1
ATOM 885 C C . ILE A 1 113 ? 11.048 8.357 -14.736 1.00 87.31 113 ILE A C 1
ATOM 887 O O . ILE A 1 113 ? 11.302 8.597 -15.916 1.00 87.31 113 ILE A O 1
ATOM 891 N N . THR A 1 114 ? 11.692 7.406 -14.053 1.00 88.94 114 THR A N 1
ATOM 892 C CA . THR A 1 114 ? 12.769 6.605 -14.663 1.00 88.94 114 THR A CA 1
ATOM 893 C C . THR A 1 114 ? 12.248 5.688 -15.768 1.00 88.94 114 THR A C 1
ATOM 895 O O . THR A 1 114 ? 12.859 5.595 -16.829 1.00 88.94 114 THR A O 1
ATOM 898 N N . LEU A 1 115 ? 11.074 5.079 -15.582 1.00 88.75 115 LEU A N 1
ATOM 899 C CA . LEU A 1 115 ? 10.452 4.205 -16.573 1.00 88.75 115 LEU A CA 1
ATOM 900 C C . LEU A 1 115 ? 10.120 4.955 -17.869 1.00 88.75 115 LEU A C 1
ATOM 902 O O . LEU A 1 115 ? 10.327 4.404 -18.946 1.00 88.75 115 LEU A O 1
ATOM 906 N N . LYS A 1 116 ? 9.680 6.220 -17.792 1.00 85.94 116 LYS A N 1
ATOM 907 C CA . LYS A 1 116 ? 9.460 7.070 -18.977 1.00 85.94 116 LYS A CA 1
ATOM 908 C C . LYS A 1 116 ? 10.704 7.237 -19.845 1.00 85.94 116 LYS A C 1
ATOM 910 O O . LYS A 1 116 ? 10.564 7.435 -21.045 1.00 85.94 116 LYS A O 1
ATOM 915 N N . MET A 1 117 ? 11.897 7.179 -19.254 1.00 85.31 117 MET A N 1
ATOM 916 C CA . MET A 1 117 ? 13.161 7.272 -19.990 1.00 85.31 117 MET A CA 1
ATOM 917 C C . MET A 1 117 ? 13.599 5.926 -20.587 1.00 85.31 117 MET A C 1
ATOM 919 O O . MET A 1 117 ? 14.418 5.905 -21.502 1.00 85.31 117 MET A O 1
ATOM 923 N N . GLU A 1 118 ? 13.073 4.811 -20.075 1.00 87.69 118 GLU A N 1
ATOM 924 C CA . GLU A 1 118 ? 13.430 3.452 -20.497 1.00 87.69 118 GLU A CA 1
ATOM 925 C C . GLU A 1 118 ? 12.506 2.900 -21.593 1.00 87.69 118 GLU A C 1
ATOM 927 O O . GLU A 1 118 ? 12.944 2.093 -22.417 1.00 87.69 118 GLU A O 1
ATOM 932 N N . ILE A 1 119 ? 11.227 3.294 -21.608 1.00 85.62 119 ILE A N 1
ATOM 933 C CA . ILE A 1 119 ? 10.258 2.765 -22.574 1.00 85.62 119 ILE A CA 1
ATOM 934 C C . ILE A 1 119 ? 10.423 3.408 -23.962 1.00 85.62 119 ILE A C 1
ATOM 936 O O . ILE A 1 119 ? 10.537 4.629 -24.078 1.00 85.62 119 ILE A O 1
ATOM 940 N N . PRO A 1 120 ? 10.372 2.621 -25.053 1.00 73.75 120 PRO A N 1
ATOM 941 C CA . PRO A 1 120 ? 10.226 3.171 -26.393 1.00 73.75 120 PRO A CA 1
ATOM 942 C C . PRO A 1 120 ? 8.833 3.794 -26.548 1.00 73.75 120 PRO A C 1
ATOM 944 O O . PRO A 1 120 ? 7.828 3.085 -26.576 1.00 73.75 120 PRO A O 1
ATOM 947 N N . GLY A 1 121 ? 8.769 5.118 -26.665 1.00 83.31 121 GLY A N 1
ATOM 948 C CA . GLY A 1 121 ? 7.521 5.858 -26.867 1.00 83.31 121 GLY A CA 1
ATOM 949 C C . GLY A 1 121 ? 7.058 6.624 -25.629 1.00 83.31 121 GLY A C 1
ATOM 950 O O . GLY A 1 121 ? 7.819 6.858 -24.697 1.00 83.31 121 GLY A O 1
ATOM 951 N N . SER A 1 122 ? 5.807 7.076 -25.649 1.00 83.19 122 SER A N 1
ATOM 952 C CA . SER A 1 122 ? 5.222 7.866 -24.565 1.00 83.19 122 SER A CA 1
ATOM 953 C C . SER A 1 122 ? 4.463 6.989 -23.571 1.00 83.19 122 SER A C 1
ATOM 955 O O . SER A 1 122 ? 3.804 6.022 -23.956 1.00 83.19 122 SER A O 1
ATOM 957 N N . MET A 1 123 ? 4.493 7.380 -22.296 1.00 88.62 123 MET A N 1
ATOM 958 C CA . MET A 1 123 ? 3.624 6.811 -21.264 1.00 88.62 123 MET A CA 1
ATOM 959 C C . MET A 1 123 ? 2.144 6.960 -21.671 1.00 88.62 123 MET A C 1
ATOM 961 O O . MET A 1 123 ? 1.784 7.993 -22.242 1.00 88.62 123 MET A O 1
ATOM 965 N N . PRO A 1 124 ? 1.266 5.978 -21.388 1.00 89.56 124 PRO A N 1
ATOM 966 C CA . PRO A 1 124 ? -0.166 6.132 -21.620 1.00 89.56 124 PRO A CA 1
ATOM 967 C C . PRO A 1 124 ? -0.735 7.366 -20.896 1.00 89.56 124 PRO A C 1
ATOM 969 O O . PRO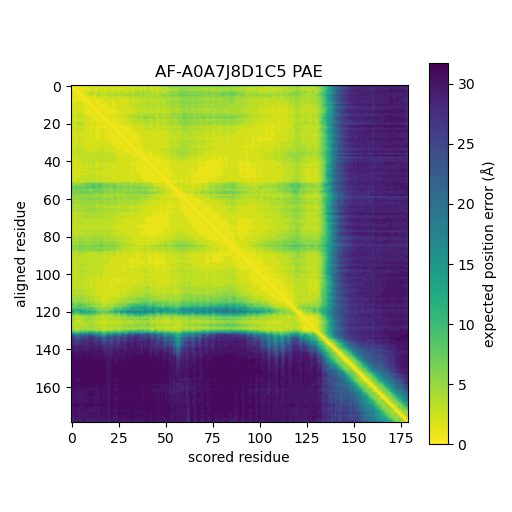 A 1 124 ? -0.374 7.603 -19.742 1.00 89.56 124 PRO A O 1
ATOM 972 N N . PRO A 1 125 ? -1.659 8.120 -21.519 1.00 89.44 125 PRO A N 1
ATOM 973 C CA . PRO A 1 125 ? -2.038 9.460 -21.065 1.00 89.44 125 PRO A CA 1
ATOM 974 C C . PRO A 1 125 ? -2.642 9.480 -19.659 1.00 89.44 125 PRO A C 1
ATOM 976 O O . PRO A 1 125 ? -2.273 10.323 -18.854 1.00 89.44 125 PRO A O 1
ATOM 979 N N . LEU A 1 126 ? -3.503 8.514 -19.321 1.00 91.12 126 LEU A N 1
ATOM 980 C CA . LEU A 1 126 ? -4.101 8.446 -17.984 1.00 91.12 126 LEU A CA 1
ATOM 981 C C . LEU A 1 126 ? -3.066 8.114 -16.899 1.00 91.12 126 LEU A C 1
ATOM 983 O O . LEU A 1 126 ? -3.127 8.650 -15.799 1.00 91.12 126 LEU A O 1
ATOM 987 N N . ILE A 1 127 ? -2.105 7.234 -17.202 1.00 88.94 127 ILE A N 1
ATOM 988 C CA . ILE A 1 127 ? -1.018 6.900 -16.269 1.00 88.94 127 ILE A CA 1
ATOM 989 C C . ILE A 1 127 ? -0.148 8.134 -16.045 1.00 88.94 127 ILE A C 1
ATOM 991 O O . ILE A 1 127 ? 0.236 8.421 -14.916 1.00 88.94 127 ILE A O 1
ATOM 995 N N . GLN A 1 128 ? 0.121 8.868 -17.123 1.00 87.06 128 GLN A N 1
ATOM 996 C CA . GLN A 1 128 ? 0.858 10.115 -17.084 1.00 87.06 128 GLN A CA 1
ATOM 997 C C . GLN A 1 128 ? 0.153 11.151 -16.195 1.00 87.06 128 GLN A C 1
ATOM 999 O O . GLN A 1 128 ? 0.744 11.638 -15.238 1.00 87.06 128 GLN A O 1
ATOM 1004 N N . GLU A 1 129 ? -1.125 11.428 -16.454 1.00 88.75 129 GLU A N 1
ATOM 1005 C CA . GLU A 1 129 ? -1.929 12.407 -15.712 1.00 88.75 129 GLU A CA 1
ATOM 1006 C C . GLU A 1 129 ? -2.025 12.074 -14.218 1.00 88.75 129 GLU A C 1
ATOM 1008 O O . GLU A 1 129 ? -1.820 12.941 -13.370 1.00 88.75 129 GLU A O 1
ATOM 1013 N N . MET A 1 130 ? -2.276 10.804 -13.888 1.00 89.69 130 MET A N 1
ATOM 1014 C CA . MET A 1 130 ? -2.436 10.354 -12.504 1.00 89.69 130 MET A CA 1
ATOM 1015 C C . MET A 1 130 ? -1.136 10.388 -11.691 1.00 89.69 130 MET A C 1
ATOM 1017 O O . MET A 1 130 ? -1.201 10.469 -10.466 1.00 89.69 130 MET A O 1
ATOM 1021 N N . LEU A 1 131 ? 0.030 10.271 -12.338 1.00 82.69 131 LEU A N 1
ATOM 1022 C CA . LEU A 1 131 ? 1.319 10.112 -11.653 1.00 82.69 131 LEU A CA 1
ATOM 1023 C C . LEU A 1 131 ? 2.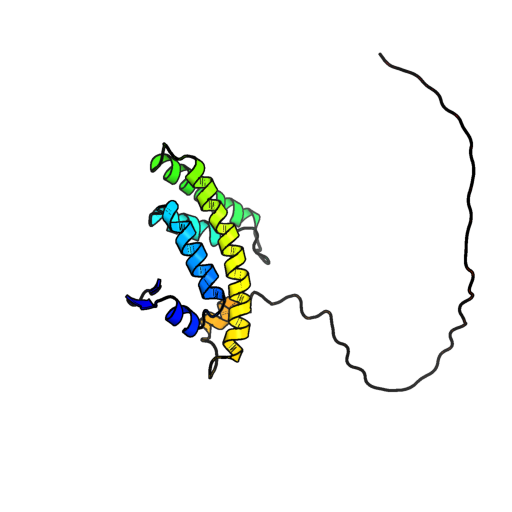216 11.358 -11.743 1.00 82.69 131 LEU A C 1
ATOM 1025 O O . LEU A 1 131 ? 3.067 11.525 -10.877 1.00 82.69 131 LEU A O 1
ATOM 1029 N N . GLU A 1 132 ? 2.018 12.249 -12.722 1.00 72.06 132 GLU A N 1
ATOM 1030 C CA . GLU A 1 132 ? 2.826 13.476 -12.892 1.00 72.06 132 GLU A CA 1
ATOM 1031 C C . GLU A 1 132 ? 2.218 14.723 -12.255 1.00 72.06 132 GLU A C 1
ATOM 1033 O O . GLU A 1 132 ? 2.961 15.609 -11.837 1.00 72.06 132 GLU A O 1
ATOM 1038 N N . ASN A 1 133 ? 0.894 14.792 -12.090 1.00 61.09 133 ASN A N 1
ATOM 1039 C CA . ASN A 1 133 ? 0.249 15.947 -11.450 1.00 61.09 133 ASN A CA 1
ATOM 1040 C C . ASN A 1 133 ? 0.536 16.068 -9.941 1.00 61.09 133 ASN A C 1
ATOM 1042 O O . ASN A 1 133 ? 0.077 17.017 -9.314 1.00 61.09 133 ASN A O 1
ATOM 1046 N N . SER A 1 134 ? 1.294 15.139 -9.346 1.00 56.25 134 SER A N 1
ATOM 1047 C CA . SER A 1 134 ? 1.699 15.224 -7.939 1.00 56.25 134 SER A CA 1
ATOM 1048 C C . SER A 1 134 ? 2.986 16.033 -7.715 1.00 56.25 134 SER A C 1
ATOM 1050 O O . SER A 1 134 ? 3.312 16.302 -6.562 1.00 56.25 134 SER A O 1
ATOM 1052 N N . GLU A 1 135 ? 3.712 16.424 -8.772 1.00 47.12 135 GLU A N 1
ATOM 1053 C CA . GLU A 1 135 ? 5.012 17.118 -8.688 1.00 47.12 135 GLU A CA 1
ATOM 1054 C C . GLU A 1 135 ? 4.955 18.531 -9.293 1.00 47.12 135 GLU A C 1
ATOM 1056 O O . GLU A 1 135 ? 5.788 18.943 -10.098 1.00 47.12 135 GLU A O 1
ATOM 1061 N N . GLY A 1 136 ? 3.924 19.287 -8.921 1.00 48.72 136 GLY A N 1
ATOM 1062 C CA . GLY A 1 136 ? 3.711 20.661 -9.366 1.00 48.72 136 GLY A CA 1
ATOM 1063 C C . GLY A 1 136 ? 4.261 21.742 -8.436 1.00 48.72 136 GLY A C 1
ATOM 1064 O O . GLY A 1 136 ? 3.826 22.878 -8.564 1.00 48.72 136 GLY A O 1
ATOM 1065 N N . LEU A 1 137 ? 5.151 21.448 -7.482 1.00 44.69 137 LEU A N 1
ATOM 1066 C CA . LEU A 1 137 ? 5.741 22.485 -6.629 1.00 44.69 137 LEU A CA 1
ATOM 1067 C C . LEU A 1 137 ? 7.005 21.961 -5.937 1.00 44.69 137 LEU A C 1
ATOM 1069 O O . LEU A 1 137 ? 6.880 21.275 -4.940 1.00 44.69 137 LEU A O 1
ATOM 1073 N N . ASP A 1 138 ? 8.192 22.232 -6.499 1.00 39.75 138 ASP A N 1
ATOM 1074 C CA . ASP A 1 138 ? 9.460 22.381 -5.739 1.00 39.75 138 ASP A CA 1
ATOM 1075 C C . ASP A 1 138 ? 10.688 22.726 -6.618 1.00 39.75 138 ASP A C 1
ATOM 1077 O O . ASP A 1 138 ? 11.741 23.099 -6.103 1.00 39.75 138 ASP A O 1
ATOM 1081 N N . THR A 1 139 ? 10.593 22.725 -7.953 1.00 35.88 139 THR A N 1
ATOM 1082 C CA . THR A 1 139 ? 11.760 22.959 -8.840 1.00 35.88 139 THR A CA 1
ATOM 1083 C C . THR A 1 139 ? 11.943 24.391 -9.368 1.00 35.88 139 THR A C 1
ATOM 1085 O O . THR A 1 139 ? 12.670 24.603 -10.336 1.00 35.88 139 THR A O 1
ATOM 1088 N N . LEU A 1 140 ? 11.388 25.416 -8.706 1.00 38.84 140 LEU A N 1
ATOM 1089 C CA . LEU A 1 140 ? 11.659 26.829 -9.050 1.00 38.84 140 LEU A CA 1
ATOM 1090 C C . LEU A 1 140 ? 12.686 27.526 -8.136 1.00 38.84 140 LEU A C 1
ATOM 1092 O O . LEU A 1 140 ? 12.855 28.741 -8.223 1.00 38.84 140 LEU A O 1
ATOM 1096 N N . SER A 1 141 ? 13.426 26.792 -7.300 1.00 41.47 141 SER A N 1
ATOM 1097 C CA . SER A 1 141 ? 14.545 27.349 -6.524 1.00 41.47 141 SER A CA 1
ATOM 1098 C C . SER A 1 141 ? 15.897 26.801 -6.994 1.00 41.47 141 SER A C 1
ATOM 1100 O O . SER A 1 141 ? 16.546 26.007 -6.325 1.00 41.47 141 SER A O 1
ATOM 1102 N N . GLY A 1 142 ? 16.364 27.239 -8.166 1.00 37.47 142 GLY A N 1
ATOM 1103 C CA . GLY A 1 142 ? 17.756 26.978 -8.546 1.00 37.47 142 GLY A CA 1
ATOM 1104 C C . GLY A 1 142 ? 18.064 27.119 -10.025 1.00 37.47 142 GLY A C 1
ATOM 1105 O O . GLY A 1 142 ? 18.253 26.123 -10.712 1.00 37.47 142 GLY A O 1
ATOM 1106 N N . GLN A 1 143 ? 18.198 28.353 -10.508 1.00 32.44 143 GLN A N 1
ATOM 1107 C CA . GLN A 1 143 ? 18.840 28.615 -11.794 1.00 32.44 143 GLN A CA 1
ATOM 1108 C C . GLN A 1 143 ? 20.186 29.316 -11.547 1.00 32.44 143 GLN A C 1
ATOM 1110 O O . GLN A 1 143 ? 20.195 30.472 -11.126 1.00 32.44 143 GLN A O 1
ATOM 1115 N N . PRO A 1 144 ? 21.337 28.667 -11.805 1.00 44.00 144 PRO A N 1
ATOM 1116 C CA . PRO A 1 144 ? 22.587 29.360 -12.057 1.00 44.00 144 PRO A CA 1
ATOM 1117 C C . PRO A 1 144 ? 22.863 29.313 -13.566 1.00 44.00 144 PRO A C 1
ATOM 1119 O O . PRO A 1 144 ? 23.155 28.262 -14.129 1.00 44.00 144 PRO A O 1
ATOM 1122 N N . GLY A 1 145 ? 22.763 30.456 -14.240 1.00 32.84 145 GLY A N 1
ATOM 1123 C CA . GLY A 1 145 ? 23.087 30.580 -15.661 1.00 32.84 145 GLY A CA 1
ATOM 1124 C C . GLY A 1 145 ? 23.510 32.005 -15.982 1.00 32.84 145 GLY A C 1
ATOM 1125 O O . GLY A 1 145 ? 22.673 32.895 -16.063 1.00 32.84 145 GLY A O 1
ATOM 1126 N N . GLY A 1 146 ? 24.822 32.225 -16.079 1.00 36.41 146 GLY A N 1
ATOM 1127 C CA . GLY A 1 146 ? 25.431 33.539 -16.269 1.00 36.41 146 GLY A CA 1
ATOM 1128 C C . GLY A 1 146 ? 25.369 34.084 -17.698 1.00 36.41 146 GLY A C 1
ATOM 1129 O O . GLY A 1 146 ? 25.174 33.348 -18.662 1.00 36.41 146 GLY A O 1
ATOM 1130 N N . GLY A 1 147 ? 25.628 35.391 -17.819 1.00 31.50 147 GLY A N 1
ATOM 1131 C CA . GLY A 1 147 ? 25.865 36.051 -19.101 1.00 31.50 147 GLY A CA 1
ATOM 1132 C C . GLY A 1 147 ? 25.915 37.583 -19.039 1.00 31.50 147 GLY A C 1
ATOM 1133 O O . GLY A 1 147 ? 24.922 38.228 -19.323 1.00 31.50 147 GLY A O 1
ATOM 1134 N N . GLY A 1 148 ? 27.096 38.142 -18.743 1.00 32.69 148 GLY A N 1
ATOM 1135 C CA . GLY A 1 148 ? 27.662 39.300 -19.457 1.00 32.69 148 GLY A CA 1
ATOM 1136 C C . GLY A 1 148 ? 27.168 40.743 -19.209 1.00 32.69 148 GLY A C 1
ATOM 1137 O O . GLY A 1 148 ? 26.130 41.139 -19.719 1.00 32.69 148 GLY A O 1
ATOM 1138 N N . ARG A 1 149 ? 28.120 41.548 -18.695 1.00 33.38 149 ARG A N 1
ATOM 1139 C CA . ARG A 1 149 ? 28.534 42.909 -19.132 1.00 33.38 149 ARG A CA 1
ATOM 1140 C C . ARG A 1 149 ? 27.989 44.166 -18.415 1.00 33.38 149 ARG A C 1
ATOM 1142 O O . ARG A 1 149 ? 26.801 44.442 -18.391 1.00 33.38 149 ARG A O 1
ATOM 1149 N N . ASP A 1 150 ? 28.991 44.950 -17.992 1.00 33.03 150 ASP A N 1
ATOM 1150 C CA . ASP A 1 150 ? 29.123 46.414 -17.917 1.00 33.03 150 ASP A CA 1
ATOM 1151 C C . ASP A 1 150 ? 28.425 47.222 -16.798 1.00 33.03 150 ASP A C 1
ATOM 1153 O O . ASP A 1 150 ? 27.206 47.315 -16.722 1.00 33.03 150 ASP A O 1
ATOM 1157 N N . GLY A 1 151 ? 29.248 47.950 -16.019 1.00 36.00 151 GLY A N 1
ATOM 1158 C CA . GLY A 1 151 ? 28.889 49.281 -15.502 1.00 36.00 151 GLY A CA 1
ATOM 1159 C C . GLY A 1 151 ? 29.015 49.527 -13.991 1.00 36.00 151 GLY A C 1
ATOM 1160 O O . GLY A 1 151 ? 28.127 49.172 -13.235 1.00 36.00 151 GLY A O 1
ATOM 1161 N N . ASN A 1 152 ? 30.084 50.238 -13.604 1.00 35.03 152 ASN A N 1
ATOM 1162 C CA . ASN A 1 152 ? 30.210 51.217 -12.505 1.00 35.03 152 ASN A CA 1
ATOM 1163 C C . ASN A 1 152 ? 29.534 50.993 -11.131 1.00 35.03 152 ASN A C 1
ATOM 1165 O O . ASN A 1 152 ? 28.317 51.052 -11.007 1.00 35.03 152 ASN A O 1
ATOM 1169 N N . GLY A 1 153 ? 30.338 51.081 -10.059 1.00 34.19 153 GLY A N 1
ATOM 1170 C CA . GLY A 1 153 ? 29.862 51.660 -8.792 1.00 34.19 153 GLY A CA 1
ATOM 1171 C C . GLY A 1 153 ? 30.552 51.162 -7.523 1.00 34.19 153 GLY A C 1
ATOM 1172 O O . GLY A 1 153 ? 30.336 50.040 -7.096 1.00 34.19 153 GLY A O 1
ATOM 1173 N N . LEU A 1 154 ? 31.361 52.043 -6.933 1.00 37.72 154 LEU A N 1
ATOM 1174 C CA . LEU A 1 154 ? 32.018 52.033 -5.616 1.00 37.72 154 LEU A CA 1
ATOM 1175 C C . LEU A 1 154 ? 31.459 51.097 -4.514 1.00 37.72 154 LEU A C 1
ATOM 1177 O O . LEU A 1 154 ? 30.304 51.218 -4.116 1.00 37.72 154 LEU A O 1
ATOM 1181 N N . ALA A 1 155 ? 32.362 50.349 -3.864 1.00 41.94 155 ALA A N 1
ATOM 1182 C CA . ALA A 1 155 ? 32.207 49.855 -2.489 1.00 41.94 155 ALA A CA 1
ATOM 1183 C C . ALA A 1 155 ? 33.525 50.042 -1.690 1.00 41.94 155 ALA A C 1
ATOM 1185 O O . ALA A 1 155 ? 34.601 49.841 -2.262 1.00 41.94 155 ALA A O 1
ATOM 1186 N N . PRO A 1 156 ? 33.486 50.437 -0.398 1.00 48.16 156 PRO A N 1
ATOM 1187 C CA . PRO A 1 156 ? 34.670 50.566 0.462 1.00 48.16 156 PRO A CA 1
ATOM 1188 C C . PRO A 1 156 ? 35.032 49.235 1.173 1.00 48.16 156 PRO A C 1
ATOM 1190 O O . PRO A 1 156 ? 34.230 48.301 1.165 1.00 48.16 156 PRO A O 1
ATOM 1193 N N . PRO A 1 157 ? 36.239 49.107 1.773 1.00 51.03 157 PRO A N 1
ATOM 1194 C CA . PRO A 1 157 ? 36.835 47.809 2.117 1.00 51.03 157 PRO A CA 1
ATOM 1195 C C . PRO A 1 157 ? 36.417 47.274 3.503 1.00 51.03 157 PRO A C 1
ATOM 1197 O O .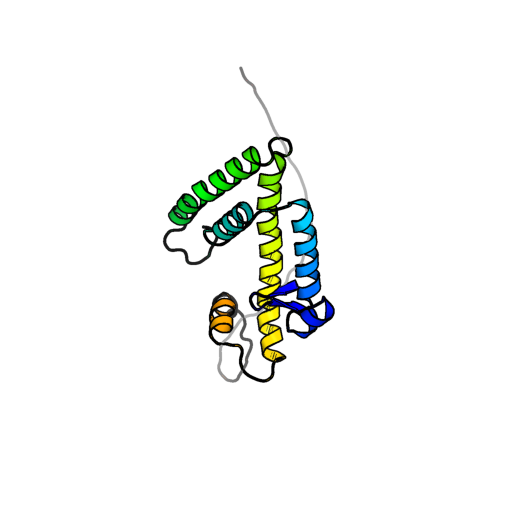 PRO A 1 157 ? 36.003 48.055 4.364 1.00 51.03 157 PRO A O 1
ATOM 1200 N N . PRO A 1 158 ? 36.596 45.964 3.779 1.00 42.16 158 PRO A N 1
ATOM 1201 C CA . PRO A 1 158 ? 36.329 45.393 5.093 1.00 42.16 158 PRO A CA 1
ATOM 1202 C C . PRO A 1 158 ? 37.528 45.597 6.030 1.00 42.16 158 PRO A C 1
ATOM 1204 O O . PRO A 1 158 ? 38.679 45.360 5.659 1.00 42.16 158 PRO A O 1
ATOM 1207 N N . ARG A 1 159 ? 37.263 46.010 7.274 1.00 34.53 159 ARG A N 1
ATOM 1208 C CA . ARG A 1 159 ? 38.248 45.963 8.361 1.00 34.53 159 ARG A CA 1
ATOM 1209 C C . ARG A 1 159 ? 38.085 44.675 9.163 1.00 34.53 159 ARG A C 1
ATOM 1211 O O . ARG A 1 159 ? 37.016 44.366 9.674 1.00 34.53 159 ARG A O 1
ATOM 1218 N N . SER A 1 160 ? 39.198 43.964 9.250 1.00 42.41 160 SER A N 1
ATOM 1219 C CA . SER A 1 160 ? 39.533 42.878 10.167 1.00 42.41 160 SER A CA 1
ATOM 1220 C C . SER A 1 160 ? 39.421 43.280 11.640 1.00 42.41 160 SER A C 1
ATOM 1222 O O . SER A 1 160 ? 39.739 44.423 11.958 1.00 42.41 160 SER A O 1
ATOM 1224 N N . CYS A 1 161 ? 39.115 42.321 12.521 1.00 31.88 161 CYS A N 1
ATOM 1225 C CA . CYS A 1 161 ? 39.871 42.046 13.756 1.00 31.88 161 CYS A CA 1
ATOM 1226 C C . CYS A 1 161 ? 39.371 40.749 14.426 1.00 31.88 161 CYS A C 1
ATOM 1228 O O . CYS A 1 161 ? 38.173 40.542 14.594 1.00 31.88 161 CYS A O 1
ATOM 1230 N N . SER A 1 162 ? 40.318 39.884 14.794 1.00 37.53 162 SER A N 1
ATOM 1231 C CA . SER A 1 162 ? 40.148 38.663 15.605 1.00 37.53 162 SER A CA 1
ATOM 1232 C C . SER A 1 162 ? 40.407 38.975 17.115 1.00 37.53 162 SER A C 1
ATOM 1234 O O . SER A 1 162 ? 40.349 40.147 17.474 1.00 37.53 162 SER A O 1
ATOM 1236 N N . PRO A 1 163 ? 40.683 38.011 18.028 1.00 55.06 163 PRO A N 1
ATOM 1237 C CA . PRO A 1 163 ? 39.715 37.410 18.962 1.00 55.06 163 PRO A CA 1
ATOM 1238 C C . PRO A 1 163 ? 40.074 37.533 20.478 1.00 55.06 163 PRO A C 1
ATOM 1240 O O . PRO A 1 163 ? 41.181 37.923 20.831 1.00 55.06 163 PRO A O 1
ATOM 1243 N N . SER A 1 164 ? 39.176 37.021 21.346 1.00 37.41 164 SER A N 1
ATOM 1244 C CA . SER A 1 164 ? 39.448 36.308 22.628 1.00 37.41 164 SER A CA 1
ATOM 1245 C C . SER A 1 164 ? 39.341 37.008 24.015 1.00 37.41 164 SER A C 1
ATOM 1247 O O . SER A 1 164 ? 39.796 38.128 24.210 1.00 37.41 164 SER A O 1
ATOM 1249 N N . LEU A 1 165 ? 38.862 36.186 24.979 1.00 33.66 165 LEU A N 1
ATOM 1250 C CA . LEU A 1 165 ? 39.018 36.138 26.459 1.00 33.66 165 LEU A CA 1
ATOM 1251 C C . LEU A 1 165 ? 37.940 36.740 27.410 1.00 33.66 165 LEU A C 1
ATOM 1253 O O . LEU A 1 165 ? 37.653 37.930 27.415 1.00 33.66 165 LEU A O 1
ATOM 1257 N N . SER A 1 166 ? 37.401 35.858 28.277 1.00 39.28 166 SER A N 1
ATOM 1258 C CA . SER A 1 166 ? 36.627 36.070 29.537 1.00 39.28 166 SER A CA 1
ATOM 1259 C C . SER A 1 166 ? 37.562 36.475 30.722 1.00 39.28 166 SER A C 1
ATOM 1261 O O . SER A 1 166 ? 38.745 36.644 30.422 1.00 39.28 166 SER A O 1
ATOM 1263 N N . PRO A 1 167 ? 37.197 36.533 32.049 1.00 54.09 167 PRO A N 1
ATOM 1264 C CA . PRO A 1 167 ? 35.927 36.266 32.791 1.00 54.09 167 PRO A CA 1
ATOM 1265 C C . PRO A 1 167 ? 35.601 37.203 34.020 1.00 54.09 167 PRO A C 1
ATOM 1267 O O . PRO A 1 167 ? 36.410 38.043 34.399 1.00 54.09 167 PRO A O 1
ATOM 1270 N N . SER A 1 168 ? 34.467 36.948 34.719 1.00 40.81 168 SER A N 1
ATOM 1271 C CA . SER A 1 168 ? 34.276 36.909 36.213 1.00 40.81 168 SER A CA 1
ATOM 1272 C C . SER A 1 168 ? 33.155 37.761 36.879 1.00 40.81 168 SER A C 1
ATOM 1274 O O . SER A 1 168 ? 33.207 38.983 36.894 1.00 40.81 168 SER A O 1
ATOM 1276 N N . SER A 1 169 ? 32.224 37.038 37.530 1.00 42.25 169 SER A N 1
ATOM 1277 C CA . SER A 1 169 ? 31.726 37.115 38.936 1.00 42.25 169 SER A CA 1
ATOM 1278 C C . SER A 1 169 ? 31.085 38.374 39.570 1.00 42.25 169 SER A C 1
ATOM 1280 O O . SER A 1 169 ? 31.770 39.355 39.828 1.00 42.25 169 SER A O 1
ATOM 1282 N N . ASN A 1 170 ? 29.821 38.249 40.031 1.00 41.34 170 ASN A N 1
ATOM 1283 C CA . ASN A 1 170 ? 29.367 38.319 41.453 1.00 41.34 170 ASN A CA 1
ATOM 1284 C C . ASN A 1 170 ? 27.813 38.289 41.555 1.00 41.34 170 ASN A C 1
ATOM 1286 O O . ASN A 1 170 ? 27.145 39.026 40.844 1.00 41.34 170 ASN A O 1
ATOM 1290 N N . ARG A 1 171 ? 27.207 37.323 42.280 1.00 42.44 171 ARG A N 1
ATOM 1291 C CA . ARG A 1 171 ? 26.643 37.409 43.666 1.00 42.44 171 ARG A CA 1
ATOM 1292 C C . ARG A 1 171 ? 25.460 38.408 43.764 1.00 42.44 171 ARG A C 1
ATOM 1294 O O . ARG A 1 171 ? 25.655 39.576 43.480 1.00 42.44 171 ARG A O 1
ATOM 1301 N N . SER A 1 172 ? 24.230 38.099 44.200 1.00 40.31 172 SER A N 1
ATOM 1302 C CA . SER A 1 172 ? 23.793 37.426 45.441 1.00 40.31 172 SER A CA 1
ATOM 1303 C C . SER A 1 172 ? 22.255 37.190 45.428 1.00 40.31 172 SER A C 1
ATOM 1305 O O . SER A 1 172 ? 21.529 38.013 44.880 1.00 40.31 172 SER A O 1
ATOM 1307 N N . SER A 1 173 ? 21.774 36.114 46.070 1.00 45.75 173 SER A N 1
ATOM 1308 C CA . SER A 1 173 ? 20.367 35.819 46.480 1.00 45.75 173 SER A CA 1
ATOM 1309 C C . SER A 1 173 ? 19.923 36.705 47.694 1.00 45.75 173 SER A C 1
ATOM 1311 O O . SER A 1 173 ? 20.760 37.541 48.050 1.00 45.75 173 SER A O 1
ATOM 1313 N N . PRO A 1 174 ? 18.755 36.566 48.414 1.00 57.88 174 PRO A N 1
ATOM 1314 C CA . PRO A 1 174 ? 17.875 35.378 48.609 1.00 57.88 174 PRO A CA 1
ATOM 1315 C C . PRO A 1 174 ? 16.332 35.563 48.857 1.00 57.88 174 PRO A C 1
ATOM 1317 O O . PRO A 1 174 ? 15.858 36.672 49.046 1.00 57.88 174 PRO A O 1
ATOM 1320 N N . ALA A 1 175 ? 15.632 34.400 48.909 1.00 47.53 175 ALA A N 1
ATOM 1321 C CA . ALA A 1 175 ? 14.509 33.904 49.772 1.00 47.53 175 ALA A CA 1
ATOM 1322 C C . ALA A 1 175 ? 13.185 34.719 49.924 1.00 47.53 175 ALA A C 1
ATOM 1324 O O . ALA A 1 175 ? 13.185 35.917 49.708 1.00 47.53 175 ALA A O 1
ATOM 1325 N N . THR A 1 176 ? 11.978 34.210 50.241 1.00 50.34 176 THR A N 1
ATOM 1326 C CA . THR A 1 176 ? 11.408 33.081 51.039 1.00 50.34 176 THR A CA 1
ATOM 1327 C C . THR A 1 176 ? 9.930 32.866 50.604 1.00 50.34 176 THR A C 1
ATOM 1329 O O . THR A 1 176 ? 9.265 33.849 50.305 1.00 50.34 176 THR A O 1
ATOM 1332 N N . HIS A 1 177 ? 9.437 31.641 50.374 1.00 51.56 177 HIS A N 1
ATOM 1333 C CA . HIS A 1 177 ? 8.652 30.733 51.252 1.00 51.56 177 HIS A CA 1
ATOM 1334 C C . HIS A 1 177 ? 7.140 31.030 51.470 1.00 51.56 177 HIS A C 1
ATOM 1336 O O . HIS A 1 177 ? 6.737 32.170 51.650 1.00 51.56 177 HIS A O 1
ATOM 1342 N N . SER A 1 178 ? 6.391 29.916 51.449 1.00 36.84 178 SER A N 1
ATOM 1343 C CA . SER A 1 178 ? 4.949 29.566 51.472 1.00 36.84 178 SER A CA 1
ATOM 1344 C C . SER A 1 178 ? 4.004 30.269 52.482 1.00 36.84 178 SER A C 1
ATOM 1346 O O . SER A 1 178 ? 4.441 31.180 53.182 1.00 36.84 178 SER A O 1
ATOM 1348 N N . PRO A 1 179 ? 2.703 29.896 52.570 1.00 67.38 179 PRO A N 1
ATOM 1349 C CA . PRO A 1 179 ? 2.214 28.581 53.052 1.00 67.38 179 PRO A CA 1
ATOM 1350 C C . PRO A 1 179 ? 1.545 27.698 51.992 1.00 67.38 179 PRO A C 1
ATOM 1352 O O . PRO A 1 179 ? 0.921 28.248 51.061 1.00 67.38 179 PRO A O 1
#

Organism: Molossus molossus (NCBI:txid27622)

Secondary structure (DSSP, 8-state):
-B-TTS-B--HHHHIIIIITTHHHHHHHHHHHHGGG---HHHHHHHHHHHHS-TT-TT-S-HHHHHHHHHHHHHHHHHHHHHH-TT-TTHHHHHHHHHHHHHHHHHHHHHHHHHHHHHSSSPPPHHHHHHHHTT--SSTTS--------------PPPPP-------------------